Protein 3EXV (pdb70)

Organism: Human adenovirus B serotype 11 (strain Slobiski) (NCBI:txid343462)

Solvent-accessible surface area: 9648 Å² total; per-residue (Å²): 151,77,107,53,16,0,24,4,4,63,88,31,124,131,14,4,0,45,9,38,148,86,17,178,63,44,0,0,26,0,6,0,20,0,50,36,71,62,75,69,0,28,0,74,0,41,0,36,6,72,29,103,100,0,13,40,15,1,44,85,142,88,13,109,8,39,0,53,0,2,1,37,64,61,1,52,18,25,31,222,65,3,14,0,78,46,80,4,22,20,72,56,48,116,96,71,28,135,50,100,29,71,35,0,56,0,0,0,0,7,52,109,20,22,14,54,108,44,116,109,77,62,174,87,0,78,35,146,25,63,2,94,6,91,7,68,97,199,75,67,25,67,0,78,2,31,0,25,0,0,36,122,40,82,64,154,99,5,33,4,0,1,11,0,36,0,32,5,117,39,48,111,30,25,9,94,148,135,35,16,101,51,0,57,1,38,70,18,53,5,119,3,85,54,27,108,117

CATH classification: 2.60.90.10

Foldseek 3Di:
DQLQKWWAFPDDPDQQFQFDPPDPDRFWHWTWIWGDDPQKIKIKIKIKGDHPVVLCCLQDQKDKTKFKWFAFQQQWTPLVPTRGNDTIATDDPRHHDDDDHRLNLQRAFDCVQAPEQDPVCQVSQKDWDWWFWQFLVRDTHIKIKMWGWHHYDPDNRGPIIIMIMTIHRHPGRSDHPVRTDIGIIGMDIDMHRGGGD

Sequence (197 aa):
DNINTLWTGVNPTEANCQIMNSSSESNDCKLILTLVKKTTGALVTAFVYVIGVSNNFNMLTTHRNINNFTAELFFDSTGNLLTRLSSLKTPLNHKSGQNMATGAITNAKGFMPSTTAYPFNNDNSREKENYIYGTCYYTASDRTAFPIDIISSVMLNRRAINDETSYCIRITWSWNTGDAPEVQTSATTLVTSPFTFYYIREDD

Radius of gyration: 16.66 Å; Cα contacts (8 Å, |Δi|>4): 513; chains: 1; bounding box: 47×37×36 Å

Nearest PDB structures (foldseek):
  3f0y-assembly1_C  TM=9.986E-01  e=3.437E-38  Human adenovirus 14
  8qjx-assembly1_C  TM=9.949E-01  e=4.283E-38  Human adenovirus 11
  7agf-assembly1_A  TM=9.938E-01  e=2.014E-36  Human adenovirus 7
  3l88-assembly1_C  TM=9.496E-01  e=3.103E-23  Human adenovirus 21
  3bq4-assembly1_A  TM=9.330E-01  e=8.755E-24  Human adenovirus 35

B-factor: mean 13.59, std 5.82, range [7.04, 60.64]

Structure (mmCIF, N/CA/C/O backbone):
data_3EXV
#
_entry.id   3EXV
#
_cell.length_a   100.597
_cell.length_b   100.597
_cell.length_c   100.597
_cell.angle_alpha   90.00
_cell.angle_beta   90.00
_cell.angle_gamma   90.00
#
_symmetry.space_group_name_H-M   'I 2 3'
#
loop_
_entity.id
_entity.type
_entity.pdbx_description
1 polymer 'Fiber protein'
2 water water
#
loop_
_atom_site.group_PDB
_atom_site.id
_atom_site.type_symbol
_atom_site.label_atom_id
_atom_site.label_alt_id
_atom_site.label_comp_id
_atom_site.label_asym_id
_atom_site.label_entity_id
_atom_site.label_seq_id
_atom_site.pdbx_PDB_ins_code
_atom_site.Cartn_x
_atom_site.Cartn_y
_atom_site.Cartn_z
_atom_site.occupancy
_atom_site.B_iso_or_equiv
_atom_site.auth_seq_id
_atom_site.auth_comp_id
_atom_site.auth_asym_id
_atom_site.auth_atom_id
_atom_site.pdbx_PDB_model_num
ATOM 1 N N . ASP A 1 17 ? -37.843 -46.884 37.191 1.00 16.36 129 ASP A N 1
ATOM 2 C CA . ASP A 1 17 ? -37.250 -45.718 36.478 1.00 16.02 129 ASP A CA 1
ATOM 3 C C . ASP A 1 17 ? -36.724 -46.108 35.094 1.00 15.84 129 ASP A C 1
ATOM 4 O O . ASP A 1 17 ? -36.586 -45.257 34.217 1.00 15.85 129 ASP A O 1
ATOM 9 N N . ASN A 1 18 ? -36.435 -47.394 34.904 1.00 15.41 130 ASN A N 1
ATOM 10 C CA . ASN A 1 18 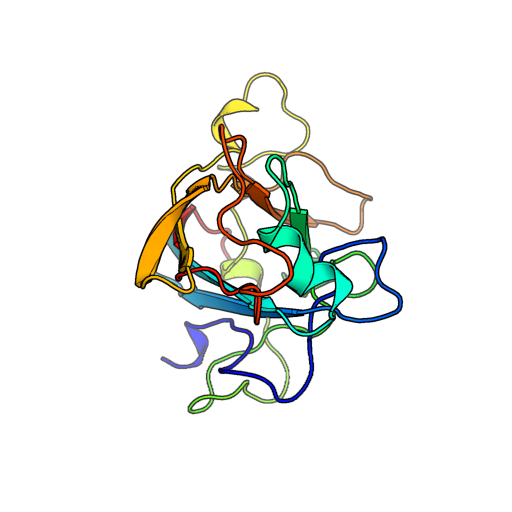? -35.921 -47.893 33.623 1.00 15.08 130 ASN A CA 1
ATOM 11 C C . ASN A 1 18 ? -36.831 -47.574 32.436 1.00 14.63 130 ASN A C 1
ATOM 12 O O . ASN A 1 18 ? -36.353 -47.405 31.313 1.00 14.33 130 ASN A O 1
ATOM 17 N N . ILE A 1 19 ? -38.137 -47.495 32.689 1.00 14.15 131 ILE A N 1
ATOM 18 C CA . ILE A 1 19 ? -39.111 -47.216 31.628 1.00 13.82 131 ILE A CA 1
ATOM 19 C C . ILE A 1 19 ? -39.145 -45.738 31.225 1.00 13.17 131 ILE A C 1
ATOM 20 O O . ILE A 1 19 ? -39.772 -45.383 30.229 1.00 12.99 131 ILE A O 1
ATOM 25 N N . ASN A 1 20 ? -38.476 -44.883 32.000 1.00 12.42 132 ASN A N 1
ATOM 26 C CA . ASN A 1 20 ? -38.384 -43.454 31.675 1.00 12.13 132 ASN A CA 1
ATOM 27 C C . ASN A 1 20 ? -37.290 -43.145 30.657 1.00 11.40 132 ASN A C 1
ATOM 28 O O . ASN A 1 20 ? -37.123 -41.992 30.255 1.00 11.07 132 ASN A O 1
ATOM 33 N N . THR A 1 21 ? -36.539 -44.171 30.257 1.00 10.63 133 THR A N 1
ATOM 34 C CA . THR A 1 21 ? -35.512 -44.031 29.237 1.00 10.31 133 THR A CA 1
ATOM 35 C C . THR A 1 21 ? -35.876 -44.846 28.004 1.00 9.98 133 THR A C 1
ATOM 36 O O . THR A 1 21 ? -36.356 -45.969 28.113 1.00 9.55 133 THR A O 1
ATOM 40 N N . LEU A 1 22 ? -35.669 -44.251 26.835 1.00 9.55 134 LEU A N 1
ATOM 41 C CA . LEU A 1 22 ? -35.745 -44.959 25.565 1.00 9.52 134 LEU A CA 1
ATOM 42 C C . LEU A 1 22 ? -34.422 -44.699 24.865 1.00 9.23 134 LEU A C 1
ATOM 43 O O . LEU A 1 22 ? -34.093 -43.549 24.575 1.00 9.04 134 LEU A O 1
ATOM 48 N N . TRP A 1 23 ? -33.641 -45.754 24.628 1.00 8.87 135 TRP A N 1
ATOM 49 C CA . TRP A 1 23 ? -32.274 -45.570 24.139 1.00 8.91 135 TRP A CA 1
ATOM 50 C C . TRP A 1 23 ? -31.720 -46.724 23.303 1.00 8.78 135 TRP A C 1
ATOM 51 O O . TRP A 1 23 ? -32.370 -47.757 23.123 1.00 8.70 135 TRP A O 1
ATOM 62 N N . THR A 1 24 ? -30.506 -46.511 22.798 1.00 8.75 136 THR A N 1
ATOM 63 C CA . THR A 1 24 ? -29.803 -47.459 21.942 1.00 8.73 136 THR A CA 1
ATOM 64 C C . THR A 1 24 ? -28.941 -48.445 22.724 1.00 8.88 136 THR A C 1
ATOM 65 O O . THR A 1 24 ? -28.382 -49.382 22.148 1.00 8.89 136 THR A O 1
ATOM 69 N N . GLY A 1 25 ? -28.810 -48.218 24.026 1.00 8.94 137 GLY A N 1
ATOM 70 C CA . GLY A 1 25 ? -27.815 -48.912 24.823 1.00 9.16 137 GLY A CA 1
ATOM 71 C C . GLY A 1 25 ? -26.462 -48.249 24.631 1.00 9.27 137 GLY A C 1
ATOM 72 O O . GLY A 1 25 ? -26.309 -47.362 23.783 1.00 9.12 137 GLY A O 1
ATOM 73 N N . VAL A 1 26 ? -25.480 -48.679 25.418 1.00 9.55 138 VAL A N 1
ATOM 74 C CA . VAL A 1 26 ? -24.138 -48.103 25.370 1.00 9.96 138 VAL A CA 1
ATOM 75 C C . VAL A 1 26 ? -23.228 -48.887 24.432 1.00 10.17 138 VAL A C 1
ATOM 76 O O . VAL A 1 26 ? -23.185 -50.114 24.485 1.00 10.56 138 VAL A O 1
ATOM 80 N N . ASN A 1 27 ? -22.513 -48.160 23.573 1.00 10.56 139 ASN A N 1
ATOM 81 C CA . ASN A 1 27 ? -21.479 -48.727 22.702 1.00 10.82 139 ASN A CA 1
ATOM 82 C C . ASN A 1 27 ? -21.799 -50.126 22.155 1.00 11.14 139 ASN A C 1
ATOM 83 O O . ASN A 1 27 ? -21.150 -51.106 22.530 1.00 11.25 139 ASN A O 1
ATOM 88 N N . PRO A 1 28 ? -22.794 -50.221 21.255 1.00 11.44 140 PRO A N 1
ATOM 89 C CA . PRO A 1 28 ? -23.084 -51.518 20.647 1.00 11.67 140 PRO A CA 1
ATOM 90 C C . PRO A 1 28 ? -21.880 -52.054 19.874 1.00 11.87 140 PRO A C 1
ATOM 91 O O . PRO A 1 28 ? -21.073 -51.273 19.370 1.00 11.97 140 PRO A O 1
ATOM 95 N N . THR A 1 29 ? -21.759 -53.375 19.796 1.00 12.27 141 THR A N 1
ATOM 96 C CA . THR A 1 29 ? -20.617 -54.006 19.141 1.00 12.24 141 THR A CA 1
ATOM 97 C C . THR A 1 29 ? -20.517 -53.593 17.675 1.00 12.11 141 THR A C 1
ATOM 98 O O . THR A 1 29 ? -19.437 -53.252 17.189 1.00 12.40 141 THR A O 1
ATOM 102 N N . GLU A 1 30 ? -21.652 -53.615 16.981 1.00 11.86 142 GLU A N 1
ATOM 103 C CA . GLU A 1 30 ? -21.696 -53.291 15.560 1.00 11.66 142 GLU A CA 1
ATOM 104 C C . GLU A 1 30 ? -22.390 -51.964 15.314 1.00 11.41 142 GLU A C 1
ATOM 105 O O . GLU A 1 30 ? -23.244 -51.542 16.097 1.00 11.34 142 GLU A O 1
ATOM 111 N N . ALA A 1 31 ? -22.014 -51.306 14.220 1.00 10.95 143 ALA A N 1
ATOM 112 C CA . ALA A 1 31 ? -22.685 -50.087 13.788 1.00 10.87 143 ALA A CA 1
ATOM 113 C C . ALA A 1 31 ? -24.182 -50.352 13.671 1.00 10.61 143 ALA A C 1
ATOM 114 O O . ALA A 1 31 ? -24.593 -51.377 13.129 1.00 10.63 143 ALA A O 1
ATOM 116 N N . ASN A 1 32 ? -24.988 -49.430 14.191 1.00 10.35 144 ASN A N 1
ATOM 117 C CA . ASN A 1 32 ? -26.444 -49.589 14.213 1.00 10.44 144 ASN A CA 1
ATOM 118 C C . ASN A 1 32 ? -27.161 -48.587 13.308 1.00 10.39 144 ASN A C 1
ATOM 119 O O . ASN A 1 32 ? -28.392 -48.569 13.242 1.00 10.03 144 ASN A O 1
ATOM 124 N N . CYS A 1 33 ? -26.385 -47.769 12.601 1.00 10.63 145 CYS A N 1
ATOM 125 C CA . CYS A 1 33 ? -26.924 -46.636 11.870 1.00 11.34 145 CYS A CA 1
ATOM 126 C C . CYS A 1 33 ? -26.215 -46.466 10.533 1.00 11.92 145 CYS A C 1
ATOM 127 O O . CYS A 1 33 ? -24.991 -46.570 10.458 1.00 11.80 145 CYS A O 1
ATOM 130 N N . GLN A 1 34 ? -26.992 -46.244 9.476 1.00 12.98 146 GLN A N 1
ATOM 131 C CA . GLN A 1 34 ? -26.436 -45.863 8.185 1.00 13.66 146 GLN A CA 1
ATOM 132 C C . GLN A 1 34 ? -26.708 -44.380 7.984 1.00 13.98 146 GLN A C 1
ATOM 133 O O . GLN A 1 34 ? -27.771 -43.993 7.498 1.00 13.70 146 GLN A O 1
ATOM 139 N N . ILE A 1 35 ? -25.747 -43.555 8.388 1.00 14.80 147 ILE A N 1
ATOM 140 C CA . ILE A 1 35 ? -25.933 -42.108 8.415 1.00 15.55 147 ILE A CA 1
ATOM 141 C C . ILE A 1 35 ? -25.576 -41.470 7.069 1.00 16.37 147 ILE A C 1
ATOM 142 O O . ILE A 1 35 ? -26.058 -40.385 6.745 1.00 16.25 147 ILE A O 1
ATOM 147 N N . MET A 1 36 ? -24.726 -42.148 6.298 1.00 17.45 148 MET A N 1
ATOM 148 C CA . MET A 1 36 ? -24.457 -41.763 4.918 1.00 18.40 148 MET A CA 1
ATOM 149 C C . MET A 1 36 ? -25.169 -42.739 3.990 1.00 18.94 148 MET A C 1
ATOM 150 O O . MET A 1 36 ? -25.036 -43.954 4.138 1.00 19.22 148 MET A O 1
ATOM 155 N N . ASN A 1 37 ? -25.916 -42.206 3.029 1.00 19.57 149 ASN A N 1
ATOM 156 C CA . ASN A 1 37 ? -26.546 -43.037 2.006 1.00 19.98 149 ASN A CA 1
ATOM 157 C C . ASN A 1 37 ? -25.509 -43.601 1.034 1.00 20.36 149 ASN A C 1
ATOM 158 O O . ASN A 1 37 ? -25.800 -44.521 0.270 1.00 20.74 149 ASN A O 1
ATOM 163 N N . SER A 1 38 ? -24.297 -43.047 1.076 1.00 20.72 150 SER A N 1
ATOM 164 C CA . SER A 1 38 ? -23.197 -43.513 0.236 1.00 20.83 150 SER A CA 1
ATOM 165 C C . SER A 1 38 ? -22.514 -44.776 0.778 1.00 20.94 150 SER A C 1
ATOM 166 O O . SER A 1 38 ? -21.684 -45.375 0.091 1.00 21.25 150 SER A O 1
ATOM 169 N N . SER A 1 39 ? -22.852 -45.168 2.006 1.00 20.96 151 SER A N 1
ATOM 170 C CA A SER A 1 39 ? -22.261 -46.352 2.630 0.50 20.88 151 SER A CA 1
ATOM 171 C CA B SER A 1 39 ? -22.257 -46.352 2.625 0.50 20.83 151 SER A CA 1
ATOM 172 C C . SER A 1 39 ? -22.894 -47.632 2.093 1.00 20.85 151 SER A C 1
ATOM 173 O O . SER A 1 39 ? -24.020 -47.616 1.588 1.00 21.00 151 SER A O 1
ATOM 178 N N . GLU A 1 40 ? -22.163 -48.740 2.213 1.00 20.73 152 GLU A N 1
ATOM 179 C CA . GLU A 1 40 ? -22.644 -50.051 1.757 1.00 20.44 152 GLU A CA 1
ATOM 180 C C . GLU A 1 40 ? -23.289 -50.845 2.900 1.00 19.94 152 GLU A C 1
ATOM 181 O O . GLU A 1 40 ? -23.808 -51.942 2.689 1.00 20.15 152 GLU A O 1
ATOM 187 N N . SER A 1 41 ? -23.247 -50.282 4.105 1.00 19.20 153 SER A N 1
ATOM 188 C CA . SER A 1 41 ? -23.855 -50.894 5.282 1.00 18.38 153 SER A CA 1
ATOM 189 C C . SER A 1 41 ? -24.003 -49.822 6.365 1.00 17.54 153 SER A C 1
ATOM 190 O O . SER A 1 41 ? -23.821 -48.634 6.091 1.00 17.70 153 SER A O 1
ATOM 193 N N . ASN A 1 42 ? -24.347 -50.237 7.583 1.00 16.34 154 ASN A N 1
ATOM 194 C CA . ASN A 1 42 ? -24.306 -49.327 8.725 1.00 15.41 154 ASN A CA 1
ATOM 195 C C . ASN A 1 42 ? -22.881 -48.814 8.895 1.00 14.53 154 ASN A C 1
ATOM 196 O O . ASN A 1 42 ? -21.931 -49.600 8.903 1.00 14.56 154 ASN A O 1
ATOM 201 N N . ASP A 1 43 ? -22.735 -47.495 9.013 1.00 13.36 155 ASP A N 1
ATOM 202 C CA . ASP A 1 43 ? -21.412 -46.857 8.986 1.00 12.64 155 ASP A CA 1
ATOM 203 C C . ASP A 1 43 ? -20.992 -46.215 10.309 1.00 11.79 155 ASP A C 1
ATOM 204 O O . ASP A 1 43 ? -19.861 -45.746 10.438 1.00 11.55 155 ASP A O 1
ATOM 209 N N . CYS A 1 44 ? -21.890 -46.194 11.289 1.00 11.05 156 CYS A N 1
ATOM 210 C CA . CYS A 1 44 ? -21.560 -45.632 12.594 1.00 10.53 156 CYS A CA 1
ATOM 211 C C . CYS A 1 44 ? -22.460 -46.179 13.684 1.00 10.11 156 CYS A C 1
ATOM 212 O O . CYS A 1 44 ? -23.488 -46.801 13.408 1.00 9.73 156 CYS A O 1
ATOM 215 N N . LYS A 1 45 ? -22.045 -45.965 14.927 1.00 9.66 157 LYS A N 1
ATOM 216 C CA . LYS A 1 45 ? -22.883 -46.239 16.076 1.00 9.52 157 LYS A CA 1
ATOM 217 C C . LYS A 1 45 ? -23.549 -44.940 16.488 1.00 9.22 157 LYS A C 1
ATOM 218 O O . LYS A 1 45 ? -22.876 -44.003 16.923 1.00 9.42 157 LYS A O 1
ATOM 224 N N . LEU A 1 46 ? -24.862 -44.868 16.305 1.00 8.71 158 LEU A N 1
ATOM 225 C CA . LEU A 1 46 ? -25.638 -43.750 16.808 1.00 8.56 158 LEU A CA 1
ATOM 226 C C . LEU A 1 46 ? -26.026 -44.066 18.238 1.00 8.36 158 LEU A C 1
ATOM 227 O O . LEU A 1 46 ? -26.747 -45.027 18.493 1.00 8.42 158 LEU A O 1
ATOM 232 N N . ILE A 1 47 ? -25.507 -43.280 19.173 1.00 8.11 159 ILE A N 1
ATOM 233 C CA . ILE A 1 47 ? -25.873 -43.406 20.569 1.00 8.13 159 ILE A CA 1
ATOM 234 C C . ILE A 1 47 ? -26.928 -42.349 20.855 1.00 8.06 159 ILE A C 1
ATOM 235 O O . ILE A 1 47 ? -26.663 -41.153 20.743 1.00 8.11 159 ILE A O 1
ATOM 240 N N . LEU A 1 48 ? -28.135 -42.799 21.181 1.00 7.88 160 LEU A N 1
ATOM 241 C CA . LEU A 1 48 ? -29.261 -41.905 21.411 1.00 8.01 160 LEU A CA 1
ATOM 242 C C . LEU A 1 48 ? -29.974 -42.305 22.685 1.00 7.90 160 LEU A C 1
ATOM 243 O O . LEU A 1 48 ? -30.374 -43.459 22.837 1.00 8.06 160 LEU A O 1
ATOM 248 N N . THR A 1 49 ? -30.123 -41.350 23.599 1.00 7.81 161 THR A N 1
ATOM 249 C CA . THR A 1 49 ? -30.820 -41.577 24.856 1.00 7.84 161 THR A CA 1
ATOM 250 C C . THR A 1 49 ? -31.909 -40.526 25.028 1.00 7.85 161 THR A C 1
ATOM 251 O O . THR A 1 49 ? -31.625 -39.329 25.047 1.00 8.08 161 THR A O 1
ATOM 255 N N . LEU A 1 50 ? -33.155 -40.985 25.119 1.00 7.85 162 LEU A N 1
ATOM 256 C CA . LEU A 1 50 ? -34.292 -40.109 25.366 1.00 8.13 162 LEU A CA 1
ATOM 257 C C . LEU A 1 50 ? -34.809 -40.367 26.773 1.00 8.37 162 LEU A C 1
ATOM 258 O O . LEU A 1 50 ? -35.100 -41.504 27.127 1.00 8.37 162 LEU A O 1
ATOM 263 N N . VAL A 1 51 ? -34.908 -39.312 27.577 1.00 8.59 163 VAL A N 1
ATOM 264 C CA . VAL A 1 51 ? -35.393 -39.437 28.948 1.00 9.08 163 VAL A CA 1
ATOM 265 C C . VAL A 1 51 ? -36.588 -38.526 29.180 1.00 9.33 163 VAL A C 1
ATOM 266 O O . VAL A 1 51 ? -36.538 -37.334 28.873 1.00 8.87 163 VAL A O 1
ATOM 270 N N . LYS A 1 52 ? -37.667 -39.098 29.708 1.00 9.64 164 LYS A N 1
ATOM 271 C CA A LYS A 1 52 ? -38.855 -38.323 30.054 0.50 9.88 164 LYS A CA 1
ATOM 272 C CA B LYS A 1 52 ? -38.854 -38.327 30.055 0.50 9.91 164 LYS A CA 1
ATOM 273 C C . LYS A 1 52 ? -38.558 -37.443 31.261 1.00 9.95 164 LYS A C 1
ATOM 274 O O . LYS A 1 52 ? -38.201 -37.943 32.330 1.00 10.51 164 LYS A O 1
ATOM 285 N N . THR A 1 53 ? -38.691 -36.129 31.074 1.00 9.86 165 THR A N 1
ATOM 286 C CA A THR A 1 53 ? -38.414 -35.153 32.120 0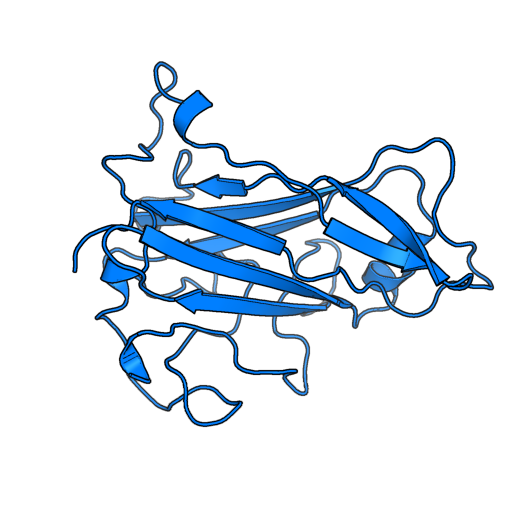.50 9.76 165 THR A CA 1
ATOM 287 C CA B THR A 1 53 ? -38.430 -35.162 32.136 0.50 9.71 165 THR A CA 1
ATOM 288 C C . THR A 1 53 ? -39.561 -34.143 32.195 1.00 9.63 165 THR A C 1
ATOM 289 O O . THR A 1 53 ? -39.523 -33.100 31.536 1.00 9.61 165 THR A O 1
ATOM 296 N N . GLY A 1 54 ? -40.581 -34.462 32.988 1.00 9.46 166 GLY A N 1
ATOM 297 C CA . GLY A 1 54 ? -41.767 -33.626 33.072 1.00 9.10 166 GLY A CA 1
ATOM 298 C C . GLY A 1 54 ? -42.435 -33.572 31.712 1.00 8.69 166 GLY A C 1
ATOM 299 O O . GLY A 1 54 ? -42.580 -34.593 31.051 1.00 8.47 166 GLY A O 1
ATOM 300 N N . ALA A 1 55 ? -42.794 -32.371 31.273 1.00 8.38 167 ALA A N 1
ATOM 301 C CA . ALA A 1 55 ? -43.427 -32.177 29.969 1.00 8.37 167 ALA A CA 1
ATOM 302 C C . ALA A 1 55 ? -42.436 -32.293 28.804 1.00 8.16 167 ALA A C 1
ATOM 303 O O . ALA A 1 55 ? -42.837 -32.237 27.640 1.00 7.98 167 ALA A O 1
ATOM 305 N N . LEU A 1 56 ? -41.149 -32.442 29.119 1.00 8.11 168 LEU A N 1
ATOM 306 C CA . LEU A 1 56 ? -40.108 -32.477 28.102 1.00 8.03 168 LEU A CA 1
ATOM 307 C C . LEU A 1 56 ? -39.477 -33.853 27.970 1.00 7.99 168 LEU A C 1
ATOM 308 O O . LEU A 1 56 ? -39.587 -34.695 28.865 1.00 7.64 168 LEU A O 1
ATOM 313 N N . VAL A 1 57 ? -38.833 -34.073 26.827 1.00 8.03 169 VAL A N 1
ATOM 314 C CA . VAL A 1 57 ? -37.864 -35.146 26.680 1.00 8.17 169 VAL A CA 1
ATOM 315 C C . VAL A 1 57 ? -36.476 -34.526 26.671 1.00 8.21 169 VAL A C 1
ATOM 316 O O . VAL A 1 57 ? -36.250 -33.500 26.021 1.00 8.11 169 VAL A O 1
ATOM 320 N N . THR A 1 58 ? -35.567 -35.120 27.437 1.00 8.25 170 THR A N 1
ATOM 321 C CA . THR A 1 58 ? -34.157 -34.781 27.372 1.00 8.47 170 THR A CA 1
ATOM 322 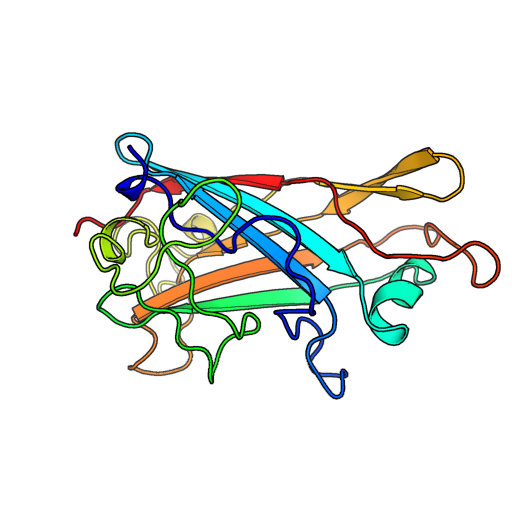C C . THR A 1 58 ? -33.516 -35.741 26.388 1.00 8.37 170 THR A C 1
ATOM 323 O O . THR A 1 58 ? -33.521 -36.950 26.611 1.00 8.45 170 THR A O 1
ATOM 327 N N . ALA A 1 59 ? -32.992 -35.203 25.286 1.00 8.25 171 ALA A N 1
ATOM 328 C CA . ALA A 1 59 ? -32.431 -36.019 24.209 1.00 8.29 171 ALA A CA 1
ATOM 329 C C . ALA A 1 59 ? -30.917 -35.862 24.162 1.00 8.27 171 ALA A C 1
ATOM 330 O O . ALA A 1 59 ? -30.408 -34.755 24.071 1.00 9.02 171 ALA A O 1
ATOM 332 N N . PHE A 1 60 ? -30.220 -36.993 24.180 1.00 8.06 172 PHE A N 1
ATOM 333 C CA . PHE A 1 60 ? -28.772 -37.050 24.351 1.00 7.95 172 PHE A CA 1
ATOM 334 C C . PHE A 1 60 ? -28.230 -37.903 23.209 1.00 7.79 172 PHE A C 1
ATOM 335 O O . PHE A 1 60 ? -28.565 -39.078 23.110 1.00 7.71 172 PHE A O 1
ATOM 343 N N . VAL A 1 61 ? -27.438 -37.304 22.316 1.00 7.59 173 VAL A N 1
ATOM 344 C CA . VAL A 1 61 ? -27.075 -37.975 21.064 1.00 7.78 173 VAL A CA 1
ATOM 345 C C . VAL A 1 61 ? -25.634 -37.724 20.603 1.00 7.74 173 VAL A C 1
ATOM 346 O O . VAL A 1 61 ? -25.113 -36.613 20.720 1.00 7.84 173 VAL A O 1
ATOM 350 N N . TYR A 1 62 ? -24.999 -38.774 20.084 1.00 7.90 174 TYR A N 1
ATOM 351 C CA . TYR A 1 62 ? -23.712 -38.643 19.397 1.00 8.08 174 TYR A CA 1
ATOM 352 C C . TYR A 1 62 ? -23.446 -39.841 18.500 1.00 8.24 174 TYR A C 1
ATOM 353 O O . TYR A 1 62 ? -24.193 -40.821 18.519 1.00 8.16 174 TYR A O 1
ATOM 362 N N . VAL A 1 63 ? -22.390 -39.743 17.697 1.00 8.23 175 VAL A N 1
ATOM 363 C CA . VAL A 1 63 ? -22.025 -40.811 16.781 1.00 8.60 175 VAL A CA 1
ATOM 364 C C . VAL A 1 63 ? -20.599 -41.278 17.024 1.00 8.55 175 VAL A C 1
ATOM 365 O O . VAL A 1 63 ? -19.717 -40.481 17.356 1.00 8.35 175 VAL A O 1
ATOM 369 N N . ILE A 1 64 ? -20.398 -42.583 16.881 1.00 8.50 176 ILE A N 1
ATOM 370 C CA . ILE A 1 64 ? -19.076 -43.187 16.896 1.00 8.85 176 ILE A CA 1
ATOM 371 C C . ILE A 1 64 ? -18.863 -43.823 15.529 1.00 8.88 176 ILE A C 1
ATOM 372 O O . ILE A 1 64 ? -19.532 -44.793 15.182 1.00 8.72 176 ILE A O 1
ATOM 377 N N . GLY A 1 65 ? -17.952 -43.258 14.745 1.00 9.20 177 GLY A N 1
ATOM 378 C CA . GLY A 1 65 ? -17.731 -43.718 13.376 1.00 9.63 177 GLY A CA 1
ATOM 379 C C . GLY A 1 65 ? -17.152 -45.120 13.308 1.00 9.95 177 GLY A C 1
ATOM 380 O O . GLY A 1 65 ? -16.382 -45.524 14.182 1.00 10.11 177 GLY A O 1
ATOM 381 N N . VAL A 1 66 ? -17.535 -45.862 12.269 1.00 10.42 178 VAL A N 1
ATOM 382 C CA . VAL A 1 66 ? -17.063 -47.234 12.075 1.00 10.88 178 VAL A CA 1
ATOM 383 C C . VAL A 1 66 ? -16.452 -47.431 10.685 1.00 11.35 178 VAL A C 1
ATOM 384 O O . VAL A 1 66 ? -15.310 -47.874 10.565 1.00 11.46 178 VAL A O 1
ATOM 388 N N . SER A 1 67 ? -17.213 -47.103 9.642 1.00 11.67 179 SER A N 1
ATOM 389 C CA . SER A 1 67 ? -16.737 -47.273 8.264 1.00 12.14 179 SER A CA 1
ATOM 390 C C . SER A 1 67 ? -15.663 -46.242 7.935 1.00 12.43 179 SER A C 1
ATOM 391 O O . SER A 1 67 ? -15.708 -45.109 8.418 1.00 12.23 179 SER A O 1
ATOM 394 N N . ASN A 1 68 ? -14.705 -46.636 7.101 1.00 13.02 180 ASN A N 1
ATOM 395 C CA . ASN A 1 68 ? -13.605 -45.752 6.728 1.00 13.18 180 ASN A CA 1
ATOM 396 C C . ASN A 1 68 ? -14.094 -44.488 6.030 1.00 13.36 180 ASN A C 1
ATOM 397 O O . ASN A 1 68 ? -13.612 -43.393 6.313 1.00 13.40 180 ASN A O 1
ATOM 402 N N . ASN A 1 69 ? -15.055 -44.646 5.121 1.00 13.49 181 ASN A N 1
ATOM 403 C CA . ASN A 1 69 ? -15.600 -43.512 4.371 1.00 13.53 181 ASN A CA 1
ATOM 404 C C . ASN A 1 69 ? -16.229 -42.453 5.277 1.00 13.25 181 ASN A C 1
ATOM 405 O O . ASN A 1 69 ? -16.133 -41.259 5.000 1.00 13.36 181 ASN A O 1
ATOM 410 N N . PHE A 1 70 ? -16.873 -42.894 6.355 1.00 12.81 182 PHE A N 1
ATOM 411 C CA . PHE A 1 70 ? -17.439 -41.971 7.335 1.00 12.65 182 PHE A CA 1
ATOM 412 C C . PHE A 1 70 ? -16.332 -41.353 8.189 1.00 12.45 182 PHE A C 1
ATOM 413 O O . PHE A 1 70 ? -16.325 -40.149 8.429 1.00 12.12 182 PHE A O 1
ATOM 421 N N . ASN A 1 71 ? -15.398 -42.183 8.644 1.00 12.34 183 ASN A N 1
ATOM 422 C CA . ASN A 1 71 ? -14.282 -41.706 9.464 1.00 12.41 183 ASN A CA 1
ATOM 423 C C . ASN A 1 71 ? -13.401 -40.687 8.739 1.00 12.59 183 ASN A C 1
ATOM 424 O O . ASN A 1 71 ? -12.874 -39.765 9.362 1.00 12.72 183 ASN A O 1
ATOM 429 N N . MET A 1 72 ? -13.260 -40.844 7.424 1.00 12.67 184 MET A N 1
ATOM 430 C CA . MET A 1 72 ? -12.416 -39.948 6.628 1.00 12.86 184 MET A CA 1
ATOM 431 C C . MET A 1 72 ? -13.082 -38.600 6.314 1.00 12.67 184 MET A C 1
ATOM 432 O O . MET A 1 72 ? -12.459 -37.734 5.699 1.00 12.66 184 MET A O 1
ATOM 437 N N . LEU A 1 73 ? -14.331 -38.413 6.742 1.00 12.57 185 LEU A N 1
ATOM 438 C CA . LEU A 1 73 ? -14.997 -37.114 6.591 1.00 12.51 185 LEU A CA 1
ATOM 439 C C . LEU A 1 73 ? -14.265 -36.020 7.377 1.00 12.24 185 LEU A C 1
ATOM 440 O O . LEU A 1 73 ? -14.388 -34.839 7.064 1.00 11.70 185 LEU A O 1
ATOM 445 N N . THR A 1 74 ? -13.495 -36.424 8.386 1.00 12.16 186 THR A N 1
ATOM 446 C CA . THR A 1 74 ? -12.694 -35.486 9.174 1.00 12.29 186 THR A CA 1
ATOM 447 C C . THR A 1 74 ? -11.587 -34.802 8.357 1.00 12.32 186 THR A C 1
ATOM 448 O O . THR A 1 74 ? -10.982 -33.849 8.826 1.00 12.24 186 THR A O 1
ATOM 452 N N . THR A 1 75 ? -11.329 -35.289 7.142 1.00 12.37 187 THR A N 1
ATOM 453 C CA . THR A 1 75 ? -10.339 -34.662 6.256 1.00 12.50 187 THR A CA 1
ATOM 454 C C . THR A 1 75 ? -10.965 -33.647 5.286 1.00 12.68 187 THR A C 1
ATOM 455 O O . THR A 1 75 ? -10.276 -33.113 4.415 1.00 12.74 187 THR A O 1
ATOM 459 N N . HIS A 1 76 ? -12.261 -33.374 5.454 1.00 12.80 188 HIS A N 1
ATOM 460 C CA . HIS A 1 76 ? -12.991 -32.453 4.579 1.00 12.95 188 HIS A CA 1
ATOM 461 C C . HIS A 1 76 ? -13.254 -31.119 5.272 1.00 13.00 188 HIS A C 1
ATOM 462 O O . HIS A 1 76 ? -13.470 -31.075 6.481 1.00 13.04 188 HIS A O 1
ATOM 469 N N . ARG A 1 77 ? -13.252 -30.041 4.488 1.00 13.04 189 ARG A N 1
ATOM 470 C CA . ARG A 1 77 ? -13.558 -28.695 4.989 1.00 13.12 189 ARG A CA 1
ATOM 471 C C . ARG A 1 77 ? -15.058 -28.468 5.171 1.00 12.69 189 ARG A C 1
ATOM 472 O O . ARG A 1 77 ? -15.474 -27.676 6.019 1.00 12.34 189 ARG A O 1
ATOM 480 N N . ASN A 1 78 ? -15.860 -29.124 4.335 1.00 12.50 190 ASN A N 1
ATOM 481 C CA . ASN A 1 78 ? -17.307 -28.957 4.360 1.00 12.44 190 ASN A CA 1
ATOM 482 C C . ASN A 1 78 ? -18.001 -30.309 4.402 1.00 12.28 190 ASN A C 1
ATOM 483 O O . ASN A 1 78 ? -17.848 -31.122 3.488 1.00 12.19 190 ASN A O 1
ATOM 488 N N . ILE A 1 79 ? -18.759 -30.544 5.470 1.00 12.08 191 ILE A N 1
ATOM 489 C CA . ILE A 1 79 ? -19.424 -31.825 5.675 1.00 12.05 191 ILE A CA 1
ATOM 490 C C . ILE A 1 79 ? -20.831 -31.634 6.217 1.00 11.93 191 ILE A C 1
ATOM 491 O O . ILE A 1 79 ? -21.088 -30.711 6.991 1.00 11.68 191 ILE A O 1
ATOM 496 N N . ASN A 1 80 ? -21.739 -32.499 5.768 1.00 12.05 192 ASN A N 1
ATOM 497 C CA A ASN A 1 80 ? -23.085 -32.545 6.308 0.50 12.10 192 ASN A CA 1
ATOM 498 C CA B ASN A 1 80 ? -23.120 -32.530 6.253 0.50 12.10 192 ASN A CA 1
ATOM 499 C C . ASN A 1 80 ? -23.629 -33.970 6.272 1.00 12.05 192 ASN A C 1
ATOM 500 O O . ASN A 1 80 ? -23.592 -34.646 5.244 1.00 12.48 192 ASN A O 1
ATOM 509 N N . PHE A 1 81 ? -24.090 -34.445 7.426 1.00 11.66 193 PHE A N 1
ATOM 510 C CA . PHE A 1 81 ? -24.735 -35.755 7.497 1.00 11.47 193 PHE A CA 1
ATOM 511 C C . PHE A 1 81 ? -25.870 -35.728 8.508 1.00 11.13 193 PHE A C 1
ATOM 512 O O . PHE A 1 81 ? -25.794 -35.037 9.526 1.00 10.91 193 PHE A O 1
ATOM 520 N N . THR A 1 82 ? -26.932 -36.466 8.198 1.00 10.72 194 THR A N 1
ATOM 521 C CA . THR A 1 82 ? -28.167 -36.407 8.960 1.00 10.55 194 THR A CA 1
ATOM 522 C C . THR A 1 82 ? -28.637 -37.794 9.364 1.00 10.27 194 THR A C 1
ATOM 523 O O . THR A 1 82 ? -28.720 -38.696 8.530 1.00 10.03 194 THR A O 1
ATOM 527 N N . ALA A 1 83 ? -28.935 -37.960 10.649 1.00 10.03 195 ALA A N 1
ATOM 528 C CA . ALA A 1 83 ? -29.626 -39.148 11.127 1.00 10.01 195 ALA A CA 1
ATOM 529 C C . ALA A 1 83 ? -31.121 -38.874 11.064 1.00 9.86 195 ALA A C 1
ATOM 530 O O . ALA A 1 83 ? -31.637 -38.046 11.819 1.00 9.65 195 ALA A O 1
ATOM 532 N N . GLU A 1 84 ? -31.806 -39.540 10.138 1.00 9.93 196 GLU A N 1
ATOM 533 C CA . GLU A 1 84 ? -33.252 -39.392 9.986 1.00 10.24 196 GLU A CA 1
ATOM 534 C C . GLU A 1 84 ? -33.968 -40.486 10.756 1.00 10.06 196 GLU A C 1
ATOM 535 O O . GLU A 1 84 ? -33.827 -41.665 10.439 1.00 10.07 196 GLU A O 1
ATOM 541 N N . LEU A 1 85 ? -34.744 -40.089 11.763 1.00 9.88 197 LEU A N 1
ATOM 542 C CA . LEU A 1 85 ? -35.457 -41.035 12.611 1.00 9.93 197 LEU A CA 1
ATOM 543 C C . LEU A 1 85 ? -36.961 -40.873 12.420 1.00 9.80 197 LEU A C 1
ATOM 544 O O . LEU A 1 85 ? -37.521 -39.821 12.726 1.00 9.68 197 LEU A O 1
ATOM 549 N N . PHE A 1 86 ? -37.604 -41.919 11.902 1.00 9.98 198 PHE A N 1
ATOM 550 C CA . PHE A 1 86 ? -39.042 -41.905 11.647 1.00 10.13 198 PHE A CA 1
ATOM 551 C C . PHE A 1 86 ? 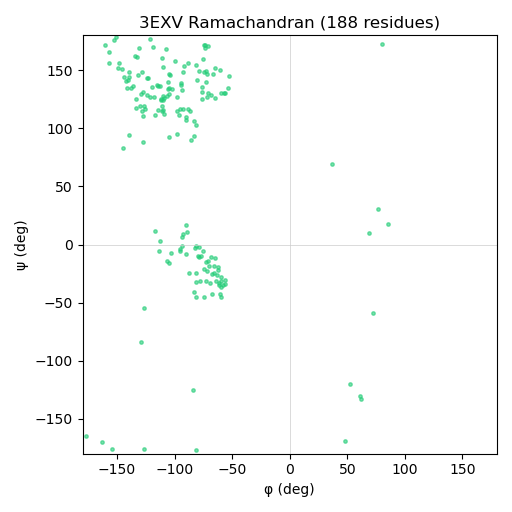-39.737 -42.914 12.541 1.00 10.10 198 PHE A C 1
ATOM 552 O O . PHE A 1 86 ? -39.258 -44.034 12.708 1.00 10.07 198 PHE A O 1
ATOM 560 N N . PHE A 1 87 ? -40.868 -42.511 13.117 1.00 10.23 199 PHE A N 1
ATOM 561 C CA . PHE A 1 87 ? -41.623 -43.369 14.024 1.00 10.53 199 PHE A CA 1
ATOM 562 C C . PHE A 1 87 ? -43.081 -43.445 13.594 1.00 10.81 199 PHE A C 1
ATOM 563 O O . PHE A 1 87 ? -43.624 -42.483 13.047 1.00 10.79 199 PHE A O 1
ATOM 571 N N . ASP A 1 88 ? -43.714 -44.587 13.853 1.00 11.33 200 ASP A N 1
ATOM 572 C CA . ASP A 1 88 ? -45.132 -44.761 13.535 1.00 11.85 200 ASP A CA 1
ATOM 573 C C . ASP A 1 88 ? -46.007 -44.147 14.634 1.00 12.18 200 ASP A C 1
ATOM 574 O O . ASP A 1 88 ? -45.492 -43.551 15.585 1.00 11.99 200 ASP A O 1
ATOM 579 N N . SER A 1 89 ? -47.324 -44.296 14.502 1.00 12.61 201 SER A N 1
ATOM 580 C CA . SER A 1 89 ? -48.275 -43.663 15.425 1.00 12.97 201 SER A CA 1
ATOM 581 C C . SER A 1 89 ? -48.140 -44.148 16.876 1.00 13.20 201 SER A C 1
ATOM 582 O O . SER A 1 89 ? -48.603 -43.477 17.800 1.00 13.56 201 SER A O 1
ATOM 585 N N . THR A 1 90 ? -47.516 -45.310 17.068 1.00 13.30 202 THR A N 1
ATOM 586 C CA . THR A 1 90 ? -47.291 -45.861 18.405 1.00 13.46 202 THR A CA 1
ATOM 587 C C . THR A 1 90 ? -45.914 -45.470 18.971 1.00 13.35 202 THR A C 1
ATOM 588 O O . THR A 1 90 ? -45.577 -45.828 20.100 1.00 13.53 202 THR A O 1
ATOM 592 N N . GLY A 1 91 ? -45.130 -44.731 18.188 1.00 13.12 203 GLY A N 1
ATOM 593 C CA . GLY A 1 91 ? -43.810 -44.271 18.624 1.00 13.09 203 GLY A CA 1
ATOM 594 C C . GLY A 1 91 ? -42.700 -45.285 18.400 1.00 12.95 203 GLY A C 1
ATOM 595 O O . GLY A 1 91 ? -41.626 -45.178 18.996 1.00 12.93 203 GLY A O 1
ATOM 596 N N . ASN A 1 92 ? -42.953 -46.266 17.535 1.00 12.76 204 ASN A N 1
ATOM 597 C CA . ASN A 1 92 ? -41.961 -47.295 17.221 1.00 12.83 204 ASN A CA 1
ATOM 598 C C . ASN A 1 92 ? -41.159 -46.925 15.979 1.00 12.67 204 ASN A C 1
ATOM 599 O O . ASN A 1 92 ? -41.712 -46.428 14.998 1.00 12.37 204 ASN A O 1
ATOM 604 N N . LEU A 1 93 ? -39.852 -47.175 16.032 1.00 12.55 205 LEU A N 1
ATOM 605 C CA . LEU A 1 93 ? -38.941 -46.785 14.960 1.00 12.72 205 LEU A CA 1
ATOM 606 C C . LEU A 1 93 ? -39.237 -47.536 13.666 1.00 12.76 205 LEU A C 1
ATOM 607 O O . LEU A 1 93 ? -39.292 -48.767 13.649 1.00 12.69 205 LEU A O 1
ATOM 612 N N . LEU A 1 94 ? -39.430 -46.782 12.586 1.00 12.91 206 LEU A N 1
ATOM 613 C CA . LEU A 1 94 ? -39.579 -47.355 11.256 1.00 13.22 206 LEU A CA 1
ATOM 614 C C . LEU A 1 94 ? -38.188 -47.558 10.667 1.00 13.44 206 LEU A C 1
ATOM 615 O O . LEU A 1 94 ? -37.641 -46.673 10.005 1.00 13.34 206 LEU A O 1
ATOM 620 N N . THR A 1 95 ? -37.620 -48.734 10.924 1.00 13.81 207 THR A N 1
ATOM 621 C CA . THR A 1 95 ? -36.230 -49.032 10.564 1.00 14.15 207 THR A CA 1
ATOM 622 C C . THR A 1 95 ? -35.974 -49.013 9.052 1.00 14.36 207 THR A C 1
ATOM 623 O O . THR A 1 95 ? -34.879 -48.664 8.608 1.00 14.54 207 THR A O 1
ATOM 627 N N . ARG A 1 96 ? -36.985 -49.384 8.271 1.00 14.45 208 ARG A N 1
ATOM 628 C CA . ARG A 1 96 ? -36.862 -49.429 6.809 1.00 14.67 208 ARG A CA 1
ATOM 629 C C . ARG A 1 96 ? -36.705 -48.044 6.173 1.00 14.41 208 ARG A C 1
ATOM 630 O O . ARG A 1 96 ? -36.163 -47.921 5.074 1.00 14.99 208 ARG A O 1
ATOM 638 N N . LEU A 1 97 ? -37.196 -47.014 6.858 1.00 13.89 209 LEU A N 1
ATOM 639 C CA . LEU A 1 97 ? -37.133 -45.643 6.351 1.00 13.40 209 LEU A CA 1
ATOM 640 C C . LEU A 1 97 ? -36.065 -44.806 7.055 1.00 12.92 209 LEU A C 1
ATOM 641 O O . LEU A 1 97 ? -35.687 -43.739 6.566 1.00 13.01 209 LEU A O 1
ATOM 646 N N . SER A 1 98 ? -35.583 -45.290 8.200 1.00 12.07 210 SER A N 1
ATOM 647 C CA . SER A 1 98 ? -34.727 -44.491 9.077 1.00 11.53 210 SER A CA 1
ATOM 648 C C . SER A 1 98 ? -33.245 -44.809 8.917 1.00 11.10 210 SER A C 1
ATOM 649 O O . SER A 1 98 ? -32.872 -45.889 8.451 1.00 10.86 210 SER A O 1
ATOM 652 N N . SER A 1 99 ? -32.407 -43.855 9.318 1.00 10.67 211 SER A N 1
ATOM 653 C CA . SER A 1 99 ? -30.960 -44.049 9.337 1.00 10.40 211 SER A CA 1
ATOM 654 C C . SER A 1 99 ? -30.589 -45.080 10.397 1.00 10.21 211 SER A C 1
ATOM 655 O O . SER A 1 99 ? -29.740 -45.945 10.170 1.00 10.19 211 SER A O 1
ATOM 658 N N . LEU A 1 100 ? -31.226 -44.969 11.562 1.00 9.97 212 LEU A N 1
ATOM 659 C CA . LEU A 1 100 ? -31.054 -45.931 12.646 1.00 9.91 212 LEU A CA 1
ATOM 660 C C . LEU A 1 100 ? -31.830 -47.207 12.324 1.00 9.94 212 LEU A C 1
ATOM 661 O O . LEU A 1 100 ? -33.033 -47.158 12.069 1.00 9.93 212 LEU A O 1
ATOM 666 N N . LYS A 1 101 ? -31.139 -48.345 12.343 1.00 9.90 213 LYS A N 1
ATOM 667 C CA . LYS A 1 101 ? -31.736 -49.623 11.941 1.00 9.94 213 LYS A CA 1
ATOM 668 C C . LYS A 1 101 ? -32.109 -50.510 13.131 1.00 9.85 213 LYS A C 1
ATOM 669 O O . LYS A 1 101 ? -32.757 -51.545 12.957 1.00 10.09 213 LYS A O 1
ATOM 675 N N . THR A 1 102 ? -31.711 -50.094 14.332 1.00 9.61 214 THR A N 1
ATOM 676 C CA . THR A 1 102 ? -31.955 -50.858 15.548 1.00 9.48 214 THR A CA 1
ATOM 677 C C . THR A 1 102 ? -32.999 -50.154 16.413 1.00 9.56 214 THR A C 1
ATOM 678 O O . THR A 1 102 ? -32.736 -49.073 16.941 1.00 9.58 214 THR A O 1
ATOM 682 N N . PRO A 1 103 ? -34.194 -50.759 16.560 1.00 9.27 215 PRO A N 1
ATOM 683 C CA . PRO A 1 103 ? -35.220 -50.152 17.408 1.00 9.32 215 PRO A CA 1
ATOM 684 C C . PRO A 1 103 ? -34.719 -49.814 18.813 1.00 9.34 215 PRO A C 1
ATOM 685 O O . PRO A 1 103 ? -33.894 -50.541 19.377 1.00 9.43 215 PRO A O 1
ATOM 689 N N . LEU A 1 104 ? -35.217 -48.710 19.361 1.00 9.28 216 LEU A N 1
ATOM 690 C CA . LEU A 1 104 ? -34.868 -48.290 20.709 1.00 9.38 216 LEU A CA 1
ATOM 691 C C . LEU A 1 104 ? -35.596 -49.158 21.723 1.00 9.46 216 LEU A C 1
ATOM 692 O O . LEU A 1 104 ? -36.606 -49.789 21.404 1.00 9.64 216 LEU A O 1
ATOM 697 N N . ASN A 1 105 ? -35.086 -49.183 22.947 1.00 9.55 217 ASN A N 1
ATOM 698 C CA . ASN A 1 105 ? -35.760 -49.875 24.033 1.00 9.61 217 ASN A CA 1
ATOM 699 C C . ASN A 1 105 ? -35.448 -49.213 25.362 1.00 9.61 217 ASN A C 1
ATOM 700 O O . ASN A 1 105 ? -34.694 -48.241 25.418 1.00 9.46 217 ASN A O 1
ATOM 705 N N . HIS A 1 106 ? -36.038 -49.733 26.430 1.00 9.72 218 HIS A N 1
ATOM 706 C CA . HIS A 1 106 ? -35.823 -49.181 27.755 1.00 9.85 218 HIS A CA 1
ATOM 707 C C . HIS A 1 106 ? -34.442 -49.536 28.293 1.00 9.91 218 HIS A C 1
ATOM 708 O O . HIS A 1 106 ? -33.701 -50.308 27.678 1.00 9.91 218 HIS A O 1
ATOM 715 N N . LYS A 1 107 ? -34.091 -48.932 29.423 1.00 9.96 219 LYS A N 1
ATOM 716 C CA . LYS A 1 107 ? -32.810 -49.176 30.069 1.00 10.09 219 LYS A CA 1
ATOM 717 C C . LYS A 1 107 ? -32.805 -50.522 30.784 1.00 10.28 219 LYS A C 1
ATOM 718 O O . LYS A 1 107 ? -33.735 -50.848 31.517 1.00 10.51 219 LYS A O 1
ATOM 724 N N . SER A 1 108 ? -31.761 -51.307 30.539 1.00 10.28 220 SER A N 1
ATOM 725 C CA . SER A 1 108 ? -31.490 -52.511 31.315 1.00 10.36 220 SER A CA 1
ATOM 726 C C . SER A 1 108 ? -29.990 -52.563 31.542 1.00 10.26 220 SER A C 1
ATOM 727 O O . SER A 1 108 ? -29.239 -53.041 30.693 1.00 10.12 220 SER A O 1
ATOM 730 N N . GLY A 1 109 ? -29.551 -52.037 32.679 1.00 10.17 221 GLY A N 1
ATOM 731 C CA . GLY A 1 109 ? -28.133 -51.819 32.905 1.00 10.16 221 GLY A CA 1
ATOM 732 C C . GLY A 1 109 ? -27.600 -50.846 31.863 1.00 10.15 221 GLY A C 1
ATOM 733 O O . GLY A 1 109 ? -28.197 -49.794 31.626 1.00 9.98 221 GLY A O 1
ATOM 734 N N . GLN A 1 110 ? -26.498 -51.215 31.214 1.00 10.16 222 GLN A N 1
ATOM 735 C CA . GLN A 1 110 ? -25.905 -50.391 30.155 1.00 10.30 222 GLN A CA 1
ATOM 736 C C . GLN A 1 110 ? -26.421 -50.801 28.773 1.00 10.54 222 GLN A C 1
ATOM 737 O O . GLN A 1 110 ? -25.916 -50.328 27.754 1.00 10.35 222 GLN A O 1
ATOM 743 N N . ASN A 1 111 ? -27.431 -51.672 28.748 1.00 10.91 223 ASN A N 1
ATOM 744 C CA . ASN A 1 111 ? -27.950 -52.236 27.509 1.00 11.28 223 ASN A CA 1
ATOM 745 C C . ASN A 1 111 ? -29.427 -51.928 27.317 1.00 11.43 223 ASN A C 1
ATOM 746 O O . ASN A 1 111 ? -30.058 -51.306 28.172 1.00 11.06 223 ASN A O 1
ATOM 751 N N . MET A 1 112 ? -29.966 -52.357 26.179 1.00 11.91 224 MET A N 1
ATOM 752 C CA . MET A 1 112 ? -31.397 -52.253 25.912 1.00 12.47 224 MET A CA 1
ATOM 753 C C . MET A 1 112 ? -32.150 -53.383 26.598 1.00 12.98 224 MET A C 1
ATOM 754 O O . MET A 1 112 ? -31.673 -54.521 26.641 1.00 12.85 224 MET A O 1
ATOM 759 N N . ALA A 1 113 ? -33.329 -53.067 27.128 1.00 13.70 225 ALA A N 1
ATOM 760 C CA . ALA A 1 113 ? -34.227 -54.083 27.675 1.00 14.53 225 ALA A CA 1
ATOM 761 C C . ALA A 1 113 ? -34.813 -54.919 26.533 1.00 15.23 225 ALA A C 1
ATOM 762 O O . ALA A 1 113 ? -34.642 -54.576 25.363 1.00 15.07 225 ALA A O 1
ATOM 764 N N . THR A 1 114 ? -35.502 -56.010 26.877 1.00 16.30 226 THR A N 1
ATOM 765 C CA . THR A 1 114 ? -36.095 -56.916 25.872 1.00 17.24 226 THR A CA 1
ATOM 766 C C . THR A 1 114 ? -37.630 -56.755 25.786 1.00 17.87 226 THR A C 1
ATOM 767 O O . THR A 1 114 ? -38.293 -56.597 26.812 1.00 18.39 226 THR A O 1
ATOM 771 N N . GLY A 1 115 ? -38.176 -56.800 24.554 1.00 18.72 227 GLY A N 1
ATOM 772 C CA . GLY A 1 115 ? -39.617 -56.472 24.278 1.00 18.99 227 GLY A CA 1
ATOM 773 C C . GLY A 1 115 ? -39.938 -55.145 24.990 1.00 19.84 227 GLY A C 1
ATOM 774 O O . GLY A 1 115 ? -38.995 -54.349 25.290 1.00 20.36 227 GLY A O 1
ATOM 775 N N . ALA A 1 116 ? -41.207 -54.739 25.095 1.00 20.49 228 ALA A N 1
ATOM 776 C CA . ALA A 1 116 ? -42.009 -54.246 23.982 1.00 20.78 228 ALA A CA 1
ATOM 777 C C . ALA A 1 116 ? -42.312 -52.857 24.605 1.00 21.00 228 ALA A C 1
ATOM 778 O O . ALA A 1 116 ? -42.743 -52.791 25.776 1.00 21.30 228 ALA A O 1
ATOM 780 N N . ILE A 1 117 ? -42.034 -51.761 23.892 1.00 21.08 229 ILE A N 1
ATOM 781 C CA . ILE A 1 117 ? -42.055 -50.424 24.541 1.00 21.05 229 ILE A CA 1
ATOM 782 C C . ILE A 1 117 ? -43.477 -49.828 24.608 1.00 21.03 229 ILE A C 1
ATOM 783 O O . ILE A 1 117 ? -44.378 -50.438 25.183 1.00 21.13 229 ILE A O 1
ATOM 788 N N . THR A 1 118 ? -43.653 -48.622 24.081 1.00 20.88 230 THR A N 1
ATOM 789 C CA . THR A 1 118 ? -44.982 -48.040 23.852 1.00 20.72 230 THR A CA 1
ATOM 790 C C . THR A 1 118 ? -45.679 -47.506 25.127 1.00 20.02 230 THR A C 1
ATOM 791 O O . THR A 1 118 ? -46.906 -47.541 25.261 1.00 20.15 230 THR A O 1
ATOM 795 N N . ASN A 1 119 ? -44.851 -47.053 26.062 1.00 19.03 231 ASN A N 1
ATOM 796 C CA . ASN A 1 119 ? -45.041 -45.728 26.620 1.00 17.93 231 ASN A CA 1
ATOM 797 C C . ASN A 1 119 ? -44.194 -44.841 25.686 1.00 17.42 231 ASN A C 1
ATOM 798 O O . ASN A 1 119 ? -43.864 -43.704 26.004 1.00 17.48 231 ASN A O 1
ATOM 803 N N . ALA A 1 120 ? -43.862 -45.414 24.521 1.00 16.47 232 ALA A N 1
ATOM 804 C CA . ALA A 1 120 ? -42.955 -44.836 23.536 1.00 15.60 232 ALA A CA 1
ATOM 805 C C . ALA A 1 120 ? -43.543 -43.620 22.857 1.00 14.73 232 ALA A C 1
ATOM 806 O O . ALA A 1 120 ? -42.812 -42.710 22.488 1.00 14.41 232 ALA A O 1
ATOM 808 N N . LYS A 1 121 ? -44.861 -43.611 22.664 1.00 13.85 233 LYS A N 1
ATOM 809 C CA . LYS A 1 121 ? -45.526 -42.438 22.110 1.00 13.31 233 LYS A CA 1
ATOM 810 C C . LYS A 1 121 ? -45.204 -41.220 22.978 1.00 12.41 233 LYS A C 1
ATOM 811 O O . LYS A 1 121 ? -45.045 -40.115 22.469 1.00 12.06 233 LYS A O 1
ATOM 817 N N . GLY A 1 122 ? -45.067 -41.449 24.285 1.00 11.56 234 GLY A N 1
ATOM 818 C CA . GLY A 1 122 ? -44.717 -40.395 25.234 1.00 11.09 234 GLY A CA 1
ATOM 819 C C . GLY A 1 122 ? -43.302 -39.847 25.105 1.00 10.56 234 GLY A C 1
ATOM 820 O O . GLY A 1 122 ? -42.967 -38.850 25.738 1.00 10.15 234 GLY A O 1
ATOM 821 N N . PHE A 1 123 ? -42.461 -40.510 24.310 1.00 9.97 235 PHE A N 1
ATOM 822 C CA . PHE A 1 123 ? -41.099 -40.024 24.042 1.00 9.69 235 PHE A CA 1
ATOM 823 C C . PHE A 1 123 ? -41.020 -39.217 22.744 1.00 9.35 235 PHE A C 1
ATOM 824 O O . PHE A 1 123 ? -39.969 -38.672 22.411 1.00 9.43 235 PHE A O 1
ATOM 832 N N . MET A 1 124 ? -42.123 -39.157 22.004 1.00 8.90 236 MET A N 1
ATOM 833 C CA . MET A 1 124 ? -42.118 -38.547 20.674 1.00 8.88 236 MET A CA 1
ATOM 834 C C . MET A 1 124 ? -42.216 -37.029 20.743 1.00 8.66 236 MET A C 1
ATOM 835 O O . MET A 1 124 ? -42.741 -36.481 21.717 1.00 8.59 236 MET A O 1
ATOM 840 N N . PRO A 1 125 ? -41.714 -36.338 19.701 1.00 8.64 237 PRO A N 1
ATOM 841 C CA . PRO A 1 125 ? -41.886 -34.888 19.627 1.00 8.70 237 PRO A CA 1
ATOM 842 C C . PRO A 1 125 ? -43.346 -34.511 19.403 1.00 8.73 237 PRO A C 1
ATOM 843 O O . PRO A 1 125 ? -43.989 -35.034 18.492 1.00 8.82 237 PRO A O 1
ATOM 847 N N . SER A 1 126 ? -43.856 -33.610 20.236 1.00 8.73 238 SER A N 1
ATOM 848 C CA . SER A 1 126 ? -45.257 -33.195 20.176 1.00 8.77 238 SER A CA 1
ATOM 849 C C . SER A 1 126 ? -45.648 -32.670 18.798 1.00 8.90 238 SER A C 1
ATOM 850 O O . SER A 1 126 ? -44.972 -31.809 18.241 1.00 8.97 238 SER A O 1
ATOM 853 N N . THR A 1 127 ? -46.756 -33.182 18.263 1.00 9.10 239 THR A N 1
ATOM 854 C CA . THR A 1 127 ? -47.294 -32.694 16.995 1.00 9.35 239 THR A CA 1
ATOM 855 C C . THR A 1 127 ? -48.052 -31.377 17.185 1.00 9.41 239 THR A C 1
ATOM 856 O O . THR A 1 127 ? -48.405 -30.716 16.210 1.00 9.81 239 THR A O 1
ATOM 860 N N . THR A 1 128 ? -48.304 -31.009 18.441 1.00 9.35 240 THR A N 1
ATOM 861 C CA . THR A 1 128 ? -48.909 -29.718 18.765 1.00 9.33 240 THR A CA 1
ATOM 862 C C . THR A 1 128 ? -47.841 -28.623 18.815 1.00 9.20 240 THR A C 1
ATOM 863 O O . THR A 1 128 ? -48.061 -27.519 18.331 1.00 9.36 240 THR A O 1
ATOM 867 N N . ALA A 1 129 ? -46.686 -28.941 19.398 1.00 8.96 241 ALA A N 1
ATOM 868 C CA . ALA A 1 129 ? -45.563 -27.998 19.469 1.00 8.96 241 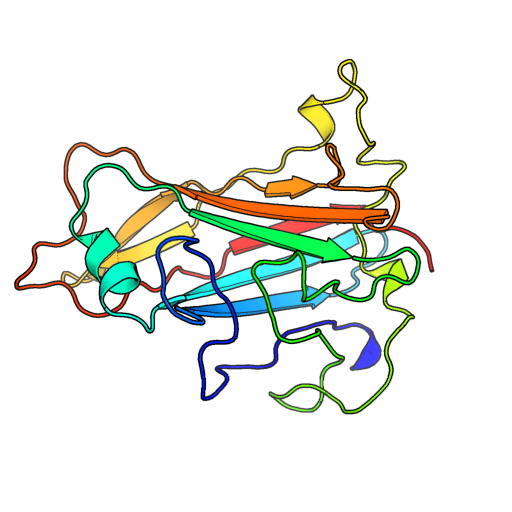ALA A CA 1
ATOM 869 C C . ALA A 1 129 ? -44.757 -27.966 18.167 1.00 8.92 241 ALA A C 1
ATOM 870 O O . ALA A 1 129 ? -44.202 -26.928 17.800 1.00 8.59 241 ALA A O 1
ATOM 872 N N . TYR A 1 130 ? -44.681 -29.112 17.488 1.00 9.06 242 TYR A N 1
ATOM 873 C CA . TYR A 1 130 ? -43.889 -29.250 16.264 1.00 9.33 242 TYR A CA 1
ATOM 874 C C . TYR A 1 130 ? -44.765 -29.828 15.151 1.00 9.57 242 TYR A C 1
ATOM 875 O O . TYR A 1 130 ? -44.828 -31.040 14.970 1.00 9.25 242 TYR A O 1
ATOM 884 N N . PRO A 1 131 ? -45.462 -28.951 14.409 1.00 10.19 243 PRO A N 1
ATOM 885 C CA . PRO A 1 131 ? -46.448 -29.406 13.430 1.00 10.72 243 PRO A CA 1
ATOM 886 C C . PRO A 1 131 ? -45.836 -29.984 12.157 1.00 11.16 243 PRO A C 1
ATOM 887 O O . PRO A 1 131 ? -44.620 -29.909 11.954 1.00 10.87 243 PRO A O 1
ATOM 891 N N . PHE A 1 132 ? -46.690 -30.565 11.317 1.00 11.88 244 PHE A N 1
ATOM 892 C CA . PHE A 1 132 ? -46.295 -31.044 10.000 1.00 12.54 244 PHE A CA 1
ATOM 893 C C . PHE A 1 132 ? -46.794 -30.100 8.907 1.00 13.14 244 PHE A C 1
ATOM 894 O O . PHE A 1 132 ? -47.932 -29.640 8.952 1.00 13.38 244 PHE A O 1
ATOM 902 N N . ASN A 1 133 ? -45.906 -29.783 7.964 1.00 13.83 245 ASN A N 1
ATOM 903 C CA A ASN A 1 133 ? -46.277 -29.051 6.744 0.50 14.11 245 ASN A CA 1
ATOM 904 C CA B ASN A 1 133 ? -46.256 -29.045 6.744 0.50 14.09 245 ASN A CA 1
ATOM 905 C C . ASN A 1 133 ? -46.848 -27.646 6.979 1.00 14.41 245 ASN A C 1
ATOM 906 O O . ASN A 1 133 ? -47.498 -27.082 6.094 1.00 14.65 245 ASN A O 1
ATOM 915 N N . ASP A 1 134 ? -46.603 -27.073 8.155 1.00 14.83 246 ASP A N 1
ATOM 916 C CA . ASP A 1 134 ? -47.117 -25.734 8.468 1.00 14.99 246 ASP A CA 1
ATOM 917 C C . ASP A 1 134 ? -46.034 -24.678 8.226 1.00 15.41 246 ASP A C 1
ATOM 918 O O . ASP A 1 134 ? -45.200 -24.421 9.093 1.00 15.53 246 ASP A O 1
ATOM 923 N N . ASN A 1 135 ? -46.058 -24.071 7.040 1.00 15.67 247 ASN A N 1
ATOM 924 C CA . ASN A 1 135 ? -45.054 -23.070 6.659 1.00 15.76 247 ASN A CA 1
ATOM 925 C C . ASN A 1 135 ? -45.060 -21.847 7.576 1.00 15.70 247 ASN A C 1
ATOM 926 O O . ASN A 1 135 ? -44.007 -21.272 7.858 1.00 15.88 247 ASN A O 1
ATOM 931 N N . SER A 1 136 ? -46.245 -21.459 8.043 1.00 15.44 248 SER A N 1
ATOM 932 C CA . SER A 1 136 ? -46.384 -20.295 8.922 1.00 15.21 248 SER A CA 1
ATOM 933 C C . SER A 1 136 ? -45.800 -20.541 10.320 1.00 14.97 248 SER A C 1
ATOM 934 O O . SER A 1 136 ? -45.534 -19.591 11.058 1.00 15.37 248 SER A O 1
ATOM 937 N N . ARG A 1 137 ? -45.614 -21.813 10.680 1.00 14.38 249 ARG A N 1
ATOM 938 C CA . ARG A 1 137 ? -45.050 -22.184 11.981 1.00 13.87 249 ARG A CA 1
ATOM 939 C C . ARG A 1 137 ? -43.712 -22.924 11.857 1.00 13.56 249 ARG A C 1
ATOM 940 O O . ARG A 1 137 ? -43.208 -23.457 12.844 1.00 13.25 249 ARG A O 1
ATOM 948 N N . GLU A 1 138 ? -43.126 -22.933 10.659 1.00 13.27 250 GLU A N 1
ATOM 949 C CA . GLU A 1 138 ? -41.961 -23.789 10.383 1.00 13.25 250 GLU A CA 1
ATOM 950 C C . GLU A 1 138 ? -40.755 -23.513 11.286 1.00 12.76 250 GLU A C 1
ATOM 951 O O . GLU A 1 138 ? -39.992 -24.428 11.595 1.00 12.68 250 GLU A O 1
ATOM 957 N N . LYS A 1 139 ? -40.585 -22.261 11.707 1.00 12.32 251 LYS A N 1
ATOM 958 C CA . LYS A 1 139 ? -39.439 -21.888 12.546 1.00 12.01 251 LYS A CA 1
ATOM 959 C C . LYS A 1 139 ? -39.474 -22.609 13.895 1.00 11.72 251 LYS A C 1
ATOM 960 O O . LYS A 1 139 ? -38.432 -22.837 14.509 1.00 11.76 251 LYS A O 1
ATOM 966 N N . GLU A 1 140 ? -40.674 -22.989 14.335 1.00 11.30 252 GLU A N 1
ATOM 967 C CA . GLU A 1 140 ? -40.851 -23.684 15.613 1.00 11.08 252 GLU A CA 1
ATOM 968 C C . GLU A 1 140 ? -40.362 -25.138 15.578 1.00 10.69 252 GLU A C 1
ATOM 969 O O . GLU A 1 140 ? -40.178 -25.755 16.625 1.00 10.39 252 GLU A O 1
ATOM 975 N N . ASN A 1 141 ? -40.152 -25.676 14.378 1.00 10.61 253 ASN A N 1
ATOM 976 C CA . ASN A 1 141 ? -39.735 -27.072 14.218 1.00 10.52 253 ASN A CA 1
ATOM 977 C C . ASN A 1 141 ? -38.233 -27.296 14.414 1.00 10.37 253 ASN A C 1
ATOM 978 O O . ASN A 1 141 ? -37.768 -28.433 14.352 1.00 9.90 253 ASN A O 1
ATOM 983 N N . TYR A 1 142 ? -37.482 -26.223 14.671 1.00 10.43 254 TYR A N 1
ATOM 984 C CA . TYR A 1 142 ? -36.017 -26.290 14.665 1.00 10.63 254 TYR A CA 1
ATOM 985 C C . TYR A 1 142 ? -35.365 -26.085 16.030 1.00 10.66 254 TYR A C 1
ATOM 986 O O . TYR A 1 142 ? -35.733 -25.182 16.782 1.00 10.51 254 TYR A O 1
ATOM 995 N N . ILE A 1 143 ? -34.375 -26.929 16.319 1.00 10.80 255 ILE A N 1
ATOM 996 C CA . ILE A 1 143 ? -33.487 -26.756 17.463 1.00 11.07 255 ILE A CA 1
ATOM 997 C C . ILE A 1 143 ? -32.052 -26.741 16.938 1.00 11.00 255 ILE A C 1
ATOM 998 O O . ILE A 1 143 ? -31.732 -27.459 15.989 1.00 11.00 255 ILE A O 1
ATOM 1003 N N . TYR A 1 144 ? -31.197 -25.914 17.535 1.00 11.01 256 TYR A N 1
ATOM 1004 C CA . TYR A 1 144 ? -29.793 -25.839 17.124 1.00 11.06 256 TYR A CA 1
ATOM 1005 C C . TYR A 1 144 ? -28.863 -25.885 18.318 1.00 11.16 256 TYR A C 1
ATOM 1006 O O . TYR A 1 144 ? -29.265 -25.610 19.446 1.00 11.54 256 TYR A O 1
ATOM 1015 N N . GLY A 1 145 ? -27.606 -26.208 18.051 1.00 11.15 257 GLY A N 1
ATOM 1016 C CA . GLY A 1 145 ? -26.577 -26.187 19.075 1.00 10.94 257 GLY A CA 1
ATOM 1017 C C . GLY A 1 145 ? -25.217 -26.519 18.506 1.00 10.95 257 GLY A C 1
ATOM 1018 O O . GLY A 1 145 ? -25.015 -26.499 17.289 1.00 10.82 257 GLY A O 1
ATOM 1019 N N . THR A 1 146 ? -24.284 -26.838 19.395 1.00 10.86 258 THR A N 1
ATOM 1020 C CA . THR A 1 146 ? -22.923 -27.147 19.004 1.00 10.72 258 THR A CA 1
ATOM 1021 C C . THR A 1 146 ? -22.423 -28.370 19.754 1.00 10.54 258 THR A C 1
ATOM 1022 O O . THR A 1 146 ? -22.672 -28.518 20.950 1.00 10.57 258 THR A O 1
ATOM 1026 N N . CYS A 1 147 ? -21.751 -29.265 19.037 1.00 10.30 259 CYS A N 1
ATOM 1027 C CA . CYS A 1 147 ? -20.987 -30.336 19.666 1.00 10.18 259 CYS A CA 1
ATOM 1028 C C . CYS A 1 147 ? -19.571 -30.273 19.110 1.00 9.90 259 CYS A C 1
ATOM 1029 O O . CYS A 1 147 ? -19.246 -29.357 18.350 1.00 9.48 259 CYS A O 1
ATOM 1032 N N . TYR A 1 148 ? -18.720 -31.217 19.498 1.00 9.75 260 TYR A N 1
ATOM 1033 C CA . TYR A 1 148 ? -17.302 -31.109 19.176 1.00 9.78 260 TYR A CA 1
ATOM 1034 C C . TYR A 1 148 ? -16.669 -32.429 18.779 1.00 9.54 260 TYR A C 1
ATOM 1035 O O . TYR A 1 148 ? -16.981 -33.480 19.339 1.00 9.75 260 TYR A O 1
ATOM 1044 N N . TYR A 1 149 ? -15.781 -32.355 17.793 1.00 8.98 261 TYR A N 1
ATOM 1045 C CA . TYR A 1 149 ? -14.916 -33.463 17.433 1.00 9.09 261 TYR A CA 1
ATOM 1046 C C . TYR A 1 149 ? -13.566 -33.241 18.100 1.00 9.04 261 TYR A C 1
ATOM 1047 O O . TYR A 1 149 ? -12.977 -32.171 17.965 1.00 9.07 261 TYR A O 1
ATOM 1056 N N . THR A 1 150 ? -13.093 -34.238 18.842 1.00 9.02 262 THR A N 1
ATOM 1057 C CA . THR A 1 150 ? -11.779 -34.162 19.473 1.00 9.20 262 THR A CA 1
ATOM 1058 C C . THR A 1 150 ? -10.726 -34.562 18.449 1.00 9.31 262 THR A C 1
ATOM 1059 O O . THR A 1 150 ? -10.600 -35.736 18.104 1.00 8.96 262 THR A O 1
ATOM 1063 N N . ALA A 1 151 ? -9.984 -33.576 17.952 1.00 9.75 263 ALA A N 1
ATOM 1064 C CA . ALA A 1 151 ? -8.995 -33.813 16.904 1.00 10.18 263 ALA A CA 1
ATOM 1065 C C . ALA A 1 151 ? -7.764 -34.531 17.445 1.00 10.64 263 ALA A C 1
ATOM 1066 O O . ALA A 1 151 ? -7.589 -34.664 18.658 1.00 10.54 263 ALA A O 1
ATOM 1068 N N . SER A 1 152 ? -6.909 -34.984 16.533 1.00 11.24 264 SER A N 1
ATOM 1069 C CA . SER A 1 152 ? -5.694 -35.713 16.901 1.00 11.83 264 SER A CA 1
ATOM 1070 C C . SER A 1 152 ? -4.765 -34.876 17.784 1.00 12.36 264 SER A C 1
ATOM 1071 O O . SER A 1 152 ? -4.014 -35.425 18.588 1.00 12.40 264 SER A O 1
ATOM 1074 N N . ASP A 1 153 ? -4.831 -33.552 17.644 1.00 12.99 265 ASP A N 1
ATOM 1075 C CA . ASP A 1 153 ? -4.052 -32.647 18.500 1.00 13.46 265 ASP A CA 1
ATOM 1076 C C . ASP A 1 153 ? -4.806 -32.260 19.789 1.00 13.76 265 ASP A C 1
ATOM 1077 O O . ASP A 1 153 ? -4.384 -31.355 20.514 1.00 14.25 265 ASP A O 1
ATOM 1082 N N . ARG A 1 154 ? -5.921 -32.950 20.049 1.00 13.92 266 ARG A N 1
ATOM 1083 C CA . ARG A 1 154 ? -6.741 -32.768 21.265 1.00 13.93 266 ARG A CA 1
ATOM 1084 C C . ARG A 1 154 ? -7.495 -31.431 21.351 1.00 13.96 266 ARG A C 1
ATOM 1085 O O . ARG A 1 154 ? -8.086 -31.120 22.388 1.00 14.17 266 ARG A O 1
ATOM 1093 N N . THR A 1 155 ? -7.509 -30.664 20.262 1.00 13.74 267 THR A N 1
ATOM 1094 C CA . THR A 1 155 ? -8.318 -29.449 20.208 1.00 13.63 267 THR A CA 1
ATOM 1095 C C . THR A 1 155 ? -9.774 -29.825 19.948 1.00 13.25 267 THR A C 1
ATOM 1096 O O . THR A 1 155 ? -10.057 -30.838 19.299 1.00 13.36 267 THR A O 1
ATOM 1100 N N . ALA A 1 156 ? -10.692 -29.017 20.470 1.00 12.69 268 ALA A N 1
ATOM 1101 C CA . ALA A 1 156 ? -12.121 -29.249 20.284 1.00 12.38 268 ALA A CA 1
ATOM 1102 C C . ALA A 1 156 ? -12.608 -28.540 19.024 1.00 12.05 268 ALA A C 1
ATOM 1103 O O . ALA A 1 156 ? -12.711 -27.312 18.988 1.00 12.07 268 ALA A O 1
ATOM 1105 N N . PHE A 1 157 ? -12.895 -29.326 17.990 1.00 11.61 269 PHE A N 1
ATOM 1106 C CA . PHE A 1 157 ? -13.352 -28.799 16.708 1.00 11.47 269 PHE A CA 1
ATOM 1107 C C . PHE A 1 157 ? -14.875 -28.667 16.725 1.00 11.13 269 PHE A C 1
ATOM 1108 O O . PHE A 1 157 ? -15.579 -29.669 16.829 1.00 10.68 269 PHE A O 1
ATOM 1116 N N . PRO A 1 158 ? -15.389 -27.427 16.611 1.00 11.02 270 PRO A N 1
ATOM 1117 C CA . PRO A 1 158 ? -16.832 -27.207 16.719 1.00 10.97 270 PRO A CA 1
ATOM 1118 C C . PRO A 1 158 ? -17.625 -27.742 15.526 1.00 10.75 270 PRO A C 1
ATOM 1119 O O . PRO A 1 158 ? -17.285 -27.463 14.377 1.00 10.66 270 PRO A O 1
ATOM 1123 N N . ILE A 1 159 ? -18.671 -28.509 15.821 1.00 10.59 271 ILE A N 1
ATOM 1124 C CA . ILE A 1 159 ? -19.567 -29.041 14.809 1.00 10.73 271 ILE A CA 1
ATOM 1125 C C . ILE A 1 159 ? -20.959 -28.487 15.053 1.00 10.63 271 ILE A C 1
ATOM 1126 O O . ILE A 1 159 ? -21.488 -28.583 16.161 1.00 10.71 271 ILE A O 1
ATOM 1131 N N . ASP A 1 160 ? -21.544 -27.892 14.020 1.00 10.68 272 ASP A N 1
ATOM 1132 C CA . ASP A 1 160 ? -22.884 -27.335 14.118 1.00 10.77 272 ASP A CA 1
ATOM 1133 C C . ASP A 1 160 ? -23.900 -28.465 14.077 1.00 10.57 272 ASP A C 1
ATOM 1134 O O . ASP A 1 160 ? -23.770 -29.389 13.270 1.00 10.55 272 ASP A O 1
ATOM 1139 N N . ILE A 1 161 ? -24.897 -28.404 14.961 1.00 10.51 273 ILE A N 1
ATOM 1140 C CA A ILE A 1 161 ? -25.957 -29.402 14.971 0.50 10.59 273 ILE A CA 1
ATOM 1141 C CA B ILE A 1 161 ? -25.970 -29.401 14.996 0.50 10.58 273 ILE A CA 1
ATOM 1142 C C . ILE A 1 161 ? -27.324 -28.732 14.821 1.00 10.51 273 ILE A C 1
ATOM 1143 O O . ILE A 1 161 ? -27.616 -27.734 15.483 1.00 10.64 273 ILE A O 1
ATOM 1152 N N . SER A 1 162 ? -28.136 -29.282 13.919 1.00 10.46 274 SER A N 1
ATOM 1153 C CA A SER A 1 162 ? -29.489 -28.794 13.690 0.50 10.42 274 SER A CA 1
ATOM 1154 C CA B SER A 1 162 ? -29.487 -28.793 13.674 0.50 10.44 274 SER A CA 1
ATOM 1155 C C . SER A 1 162 ? -30.467 -29.951 13.790 1.00 10.37 274 SER A C 1
ATOM 1156 O O . SER A 1 162 ? -30.308 -30.967 13.117 1.00 10.91 274 SER A O 1
ATOM 1161 N N . VAL A 1 163 ? -31.471 -29.798 14.647 1.00 9.99 275 VAL A N 1
ATOM 1162 C CA . VAL A 1 163 ? -32.500 -30.813 14.810 1.00 9.85 275 VAL A CA 1
ATOM 1163 C C . VAL A 1 163 ? -33.816 -30.269 14.282 1.00 9.58 275 VAL A C 1
ATOM 1164 O O . VAL A 1 163 ? -34.254 -29.198 14.695 1.00 9.71 275 VAL A O 1
ATOM 1168 N N . MET A 1 164 ? -34.423 -30.983 13.338 1.00 9.49 276 MET A N 1
ATOM 1169 C CA . MET A 1 164 ? -35.763 -30.646 12.873 1.00 9.52 276 MET A CA 1
ATOM 1170 C C . MET A 1 164 ? -36.733 -31.715 13.354 1.00 9.07 276 MET A C 1
ATOM 1171 O O . MET A 1 164 ? -36.530 -32.905 13.103 1.00 8.90 276 MET A O 1
ATOM 1176 N N . LEU A 1 165 ? -37.777 -31.285 14.059 1.00 8.82 277 LEU A N 1
ATOM 1177 C CA . LEU A 1 165 ? -38.773 -32.199 14.604 1.00 8.89 277 LEU A CA 1
ATOM 1178 C C . LEU A 1 165 ? -40.027 -32.169 13.745 1.00 8.87 277 LEU A C 1
ATOM 1179 O O . LEU A 1 165 ? -40.500 -31.098 13.375 1.00 8.43 277 LEU A O 1
ATOM 1184 N N . ASN A 1 166 ? -40.550 -33.352 13.423 1.00 9.06 278 ASN A N 1
ATOM 1185 C CA . ASN A 1 166 ? -41.741 -33.479 12.582 1.00 9.61 278 ASN A CA 1
ATOM 1186 C C . ASN A 1 166 ? -41.576 -32.679 11.272 1.00 10.18 278 ASN A C 1
ATOM 1187 O O . ASN A 1 166 ? -40.656 -32.963 10.503 1.00 10.00 278 ASN A O 1
ATOM 1192 N N . ARG A 1 167 ? -42.458 -31.706 11.017 1.00 11.21 279 ARG A N 1
ATOM 1193 C CA . ARG A 1 167 ? -42.333 -30.787 9.858 1.00 11.73 279 ARG A CA 1
ATOM 1194 C C . ARG A 1 167 ? -42.628 -31.434 8.499 1.00 12.30 279 ARG A C 1
ATOM 1195 O O . ARG A 1 167 ? -43.495 -30.963 7.762 1.00 12.46 279 ARG A O 1
ATOM 1203 N N . ARG A 1 168 ? -41.876 -32.476 8.156 1.00 12.93 280 ARG A N 1
ATOM 1204 C CA . ARG A 1 168 ? -41.999 -33.122 6.850 1.00 13.43 280 ARG A CA 1
ATOM 1205 C C . ARG A 1 168 ? -42.041 -34.636 7.003 1.00 13.92 280 ARG A C 1
ATOM 1206 O O . ARG A 1 168 ? -41.088 -35.243 7.480 1.00 13.48 280 ARG A O 1
ATOM 1214 N N . ALA A 1 169 ? -43.153 -35.239 6.594 1.00 14.73 281 ALA A N 1
ATOM 1215 C CA . ALA A 1 169 ? -43.305 -36.687 6.637 1.00 15.44 281 ALA A CA 1
ATOM 1216 C C . ALA A 1 169 ? -42.865 -37.298 5.313 1.00 16.18 281 ALA A C 1
ATOM 1217 O O . ALA A 1 169 ? -42.899 -36.638 4.274 1.00 16.47 281 ALA A O 1
ATOM 1219 N N . ILE A 1 170 ? -42.436 -38.555 5.361 1.00 17.04 282 ILE A N 1
ATOM 1220 C CA . ILE A 1 170 ? -42.095 -39.304 4.154 1.00 17.51 282 ILE A CA 1
ATOM 1221 C C . ILE A 1 170 ? -43.373 -39.853 3.530 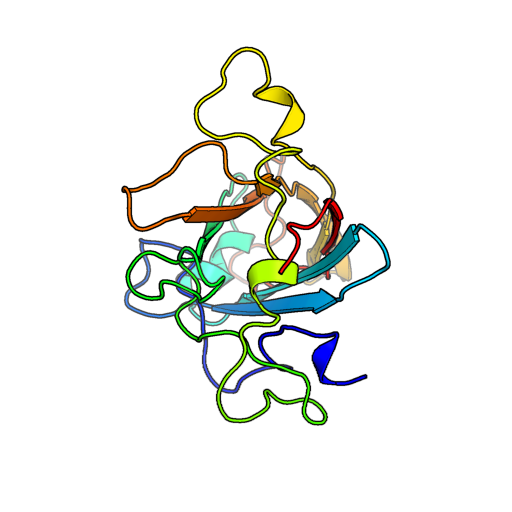1.00 18.07 282 ILE A C 1
ATOM 1222 O O . ILE A 1 170 ? -43.571 -39.776 2.314 1.00 18.41 282 ILE A O 1
ATOM 1227 N N . ASN A 1 171 ? -44.232 -40.408 4.378 1.00 18.54 283 ASN A N 1
ATOM 1228 C CA . ASN A 1 171 ? -45.528 -40.930 3.961 1.00 18.78 283 ASN A CA 1
ATOM 1229 C C . ASN A 1 171 ? -46.508 -40.908 5.138 1.00 18.98 283 ASN A C 1
ATOM 1230 O O . ASN A 1 171 ? -46.174 -40.408 6.214 1.00 19.07 283 ASN A O 1
ATOM 1235 N N . ASP A 1 172 ? -47.712 -41.439 4.934 1.00 19.11 284 ASP A N 1
ATOM 1236 C CA . ASP A 1 172 ? -48.728 -41.471 5.993 1.00 19.02 284 ASP A CA 1
ATOM 1237 C C . ASP A 1 172 ? -48.329 -42.362 7.180 1.00 18.84 284 ASP A C 1
ATOM 1238 O O . ASP A 1 172 ? -48.884 -42.229 8.273 1.00 19.19 284 ASP A O 1
ATOM 1243 N N . GLU A 1 173 ? -47.369 -43.261 6.962 1.00 18.46 285 GLU A N 1
ATOM 1244 C CA . GLU A 1 173 ? -46.884 -44.149 8.022 1.00 17.96 285 GLU A CA 1
ATOM 124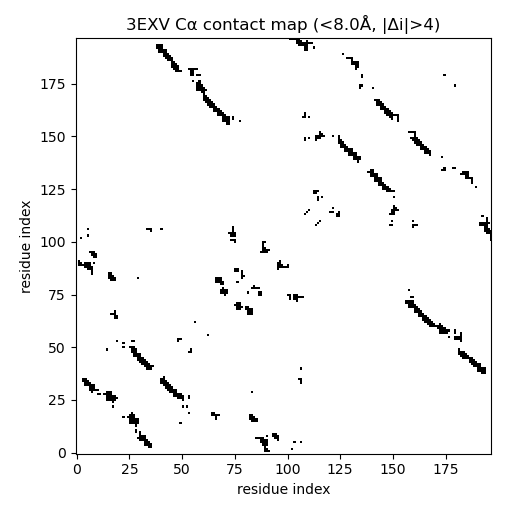5 C C . GLU A 1 173 ? -46.022 -43.409 9.056 1.00 17.31 285 GLU A C 1
ATOM 1246 O O . GLU A 1 173 ? -46.009 -43.780 10.230 1.00 17.27 285 GLU A O 1
ATOM 1252 N N . THR A 1 174 ? -45.308 -42.372 8.618 1.00 16.52 286 THR A N 1
ATOM 1253 C CA . THR A 1 174 ? -44.401 -41.628 9.503 1.00 15.78 286 THR A CA 1
ATOM 1254 C C . THR A 1 174 ? -45.143 -40.561 10.317 1.00 15.14 286 THR A C 1
ATOM 1255 O O . THR A 1 174 ? -45.308 -39.424 9.867 1.00 15.45 286 THR A O 1
ATOM 1259 N N . SER A 1 175 ? -45.561 -40.934 11.526 1.00 14.06 287 SER A N 1
ATOM 1260 C CA . SER A 1 175 ? -46.318 -40.034 12.407 1.00 13.37 287 SER A CA 1
ATOM 1261 C C . SER A 1 175 ? -45.424 -39.050 13.170 1.00 12.47 287 SER A C 1
ATOM 1262 O O . SER A 1 175 ? -45.890 -37.992 13.593 1.00 12.13 287 SER A O 1
ATOM 1265 N N . TYR A 1 176 ? -44.157 -39.414 13.366 1.00 11.60 288 TYR A N 1
ATOM 1266 C CA . TYR A 1 176 ? -43.195 -38.544 14.051 1.00 11.08 288 TYR A CA 1
ATOM 1267 C C . TYR A 1 176 ? -41.841 -38.597 13.362 1.00 10.49 288 TYR A C 1
ATOM 1268 O O . TYR A 1 176 ? -41.456 -39.630 12.816 1.00 10.07 288 TYR A O 1
ATOM 1277 N N . CYS A 1 177 ? -41.115 -37.484 13.408 1.00 10.14 289 CYS A N 1
ATOM 1278 C CA . CYS A 1 177 ? -39.803 -37.390 12.782 1.00 10.05 289 CYS A CA 1
ATOM 1279 C C . CYS A 1 177 ? -38.821 -36.658 13.683 1.00 9.60 289 CYS A C 1
ATOM 1280 O O . CYS A 1 177 ? -39.148 -35.620 14.257 1.00 9.50 289 CYS A O 1
ATOM 1283 N N . ILE A 1 178 ? -37.619 -37.211 13.805 1.00 9.26 290 ILE A N 1
ATOM 1284 C CA . ILE A 1 178 ? -36.499 -36.505 14.407 1.00 9.20 290 ILE A CA 1
ATOM 1285 C C . ILE A 1 178 ? -35.339 -36.571 13.421 1.00 8.96 290 ILE A C 1
ATOM 1286 O O . ILE A 1 178 ? -34.804 -37.647 13.163 1.00 9.04 290 ILE A O 1
ATOM 1291 N N . ARG A 1 179 ? -34.989 -35.429 12.835 1.00 8.94 291 ARG A N 1
ATOM 1292 C CA . ARG A 1 179 ? -33.873 -35.353 11.898 1.00 8.87 291 ARG A CA 1
ATOM 1293 C C . ARG A 1 179 ? -32.734 -34.555 12.522 1.00 8.70 291 ARG A C 1
ATOM 1294 O O . ARG A 1 179 ? -32.872 -33.361 12.773 1.00 8.70 291 ARG A O 1
ATOM 1302 N N . ILE A 1 180 ? -31.612 -35.226 12.766 1.00 8.60 292 ILE A N 1
ATOM 1303 C CA . ILE A 1 180 ? -30.464 -34.611 13.423 1.00 8.67 292 ILE A CA 1
ATOM 1304 C C . ILE A 1 180 ? -29.328 -34.449 12.421 1.00 8.66 292 ILE A C 1
ATOM 1305 O O . ILE A 1 180 ? -28.797 -35.437 11.919 1.00 8.65 292 ILE A O 1
ATOM 1310 N N . THR A 1 181 ? -28.957 -33.203 12.135 1.00 8.71 293 THR A N 1
ATOM 1311 C CA . THR A 1 181 ? -27.923 -32.914 11.142 1.00 8.82 293 THR A CA 1
ATOM 1312 C C . THR A 1 181 ? -26.659 -32.359 11.784 1.00 8.73 293 THR A C 1
ATOM 1313 O O . THR A 1 181 ? -26.695 -31.318 12.427 1.00 8.79 293 THR A O 1
ATOM 1317 N N . TRP A 1 182 ? -25.550 -33.074 11.606 1.00 8.93 294 TRP A N 1
ATOM 1318 C CA . TRP A 1 182 ? -24.225 -32.580 11.976 1.00 9.15 294 TRP A CA 1
ATOM 1319 C C . TRP A 1 182 ? -23.593 -31.941 10.753 1.00 9.47 294 TRP A C 1
ATOM 1320 O O . TRP A 1 182 ? -23.671 -32.494 9.660 1.00 9.49 294 TRP A O 1
ATOM 1331 N N . SER A 1 183 ? -22.946 -30.796 10.931 1.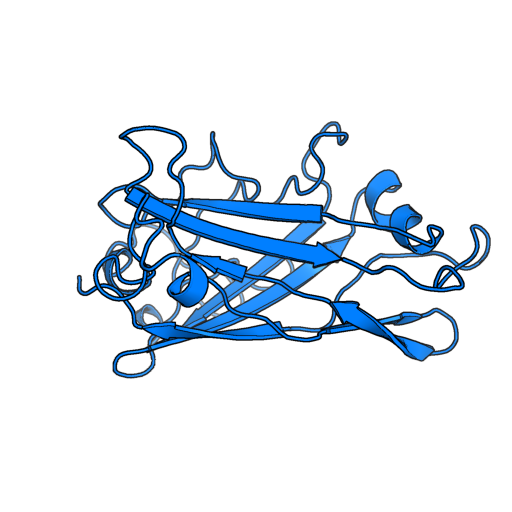00 9.97 295 SER A N 1
ATOM 1332 C CA . SER A 1 183 ? -22.288 -30.135 9.812 1.00 10.60 295 SER A CA 1
ATOM 1333 C C . SER A 1 183 ? -21.180 -29.201 10.260 1.00 10.93 295 SER A C 1
ATOM 1334 O O . SER A 1 183 ? -21.165 -28.732 11.397 1.00 10.91 295 SER A O 1
ATOM 1337 N N . TRP A 1 184 ? -20.242 -28.945 9.356 1.00 11.57 296 TRP A N 1
ATOM 1338 C CA . TRP A 1 184 ? -19.270 -27.884 9.554 1.00 12.34 296 TRP A CA 1
ATOM 1339 C C . TRP A 1 184 ? -18.849 -27.282 8.218 1.00 12.78 296 TRP A C 1
ATOM 1340 O O . TRP A 1 184 ? -18.906 -27.939 7.176 1.00 12.59 296 TRP A O 1
ATOM 1351 N N . ASN A 1 185 ? -18.470 -26.011 8.267 1.00 13.49 297 ASN A N 1
ATOM 1352 C CA . ASN A 1 185 ? -18.089 -25.251 7.090 1.00 14.14 297 ASN A CA 1
ATOM 1353 C C . ASN A 1 185 ? -16.970 -24.307 7.499 1.00 14.78 297 ASN A C 1
ATOM 1354 O O . ASN A 1 185 ? -17.206 -23.145 7.832 1.00 15.02 297 ASN A O 1
ATOM 1359 N N . THR A 1 186 ? -15.751 -24.839 7.510 1.00 15.53 298 THR A N 1
ATOM 1360 C CA . THR A 1 186 ? -14.610 -24.153 8.098 1.00 16.12 298 THR A CA 1
ATOM 1361 C C . THR A 1 186 ? -13.525 -23.873 7.068 1.00 16.60 298 THR A C 1
ATOM 1362 O O . THR A 1 186 ? -13.576 -24.370 5.942 1.00 16.71 298 THR A O 1
ATOM 1366 N N . GLY A 1 187 ? -12.543 -23.069 7.466 1.00 17.08 299 GLY A N 1
ATOM 1367 C CA . GLY A 1 187 ? -11.425 -22.723 6.598 1.00 17.47 299 GLY A CA 1
ATOM 1368 C C . GLY A 1 187 ? -10.466 -23.879 6.382 1.00 17.86 299 GLY A C 1
ATOM 1369 O O . GLY A 1 187 ? -9.719 -23.898 5.404 1.00 18.17 299 GLY A O 1
ATOM 1370 N N . ASP A 1 188 ? -10.476 -24.838 7.308 1.00 18.32 300 ASP A N 1
ATOM 1371 C CA . ASP A 1 188 ? -9.613 -26.014 7.223 1.00 18.56 300 ASP A CA 1
ATOM 1372 C C . ASP A 1 188 ? -10.313 -27.236 7.803 1.00 18.68 300 ASP A C 1
ATOM 1373 O O . ASP A 1 188 ? -11.155 -27.114 8.694 1.00 18.73 300 ASP A O 1
ATOM 1378 N N . ALA A 1 189 ? -9.960 -28.413 7.296 1.00 18.69 301 ALA A N 1
ATOM 1379 C CA . ALA A 1 189 ? -10.464 -29.666 7.847 1.00 18.82 301 ALA A CA 1
ATOM 1380 C C . ALA A 1 189 ? -9.759 -29.947 9.174 1.00 18.93 301 ALA A C 1
ATOM 1381 O O . ALA A 1 189 ? -8.602 -29.565 9.353 1.00 19.12 301 ALA A O 1
ATOM 1383 N N . PRO A 1 190 ? -10.457 -30.611 10.114 1.00 19.12 302 PRO A N 1
ATOM 1384 C CA . PRO A 1 190 ? -9.854 -30.923 11.416 1.00 19.20 302 PRO A CA 1
ATOM 1385 C C . PRO A 1 190 ? -8.680 -31.905 11.342 1.00 19.30 302 PRO A C 1
ATOM 1386 O O . PRO A 1 190 ? -7.829 -31.909 12.234 1.00 19.46 302 PRO A O 1
ATOM 1390 N N . GLU A 1 191 ? -8.643 -32.729 10.295 1.00 19.30 303 GLU A N 1
ATOM 1391 C CA . GLU A 1 191 ? -7.586 -33.726 10.135 1.00 19.35 303 GLU A CA 1
ATOM 1392 C C . GLU A 1 191 ? -7.021 -33.745 8.724 1.00 19.62 303 GLU A C 1
ATOM 1393 O O . GLU A 1 191 ? -7.630 -33.228 7.787 1.00 19.42 303 GLU A O 1
ATOM 1399 N N . VAL A 1 192 ? -5.839 -34.340 8.594 1.00 20.01 304 VAL A N 1
ATOM 1400 C CA . VAL A 1 192 ? -5.313 -34.756 7.301 1.00 20.34 304 VAL A CA 1
ATOM 1401 C C . VAL A 1 192 ? -5.398 -36.278 7.255 1.00 20.58 304 VAL A C 1
ATOM 1402 O O . VAL A 1 192 ? -5.640 -36.920 8.278 1.00 20.69 304 VAL A O 1
ATOM 1406 N N . GLN A 1 193 ? -5.199 -36.855 6.075 1.00 20.85 305 GLN A N 1
ATOM 1407 C CA . GLN A 1 193 ? -5.333 -38.304 5.903 1.00 20.93 305 GLN A CA 1
ATOM 1408 C C . GLN A 1 193 ? -4.396 -39.087 6.832 1.00 20.93 305 GLN A C 1
ATOM 1409 O O . GLN A 1 193 ? -4.754 -40.160 7.322 1.00 21.24 305 GLN A O 1
ATOM 1415 N N . THR A 1 194 ? -3.209 -38.536 7.080 1.00 20.81 306 THR A N 1
ATOM 1416 C CA . THR A 1 194 ? -2.203 -39.196 7.920 1.00 20.61 306 THR A CA 1
ATOM 1417 C C . THR A 1 194 ? -2.535 -39.146 9.420 1.00 20.38 306 THR A C 1
ATOM 1418 O O . THR A 1 194 ? -2.021 -39.956 10.196 1.00 20.65 306 THR A O 1
ATOM 1422 N N . SER A 1 195 ? -3.388 -38.202 9.821 1.00 19.89 307 SER A N 1
ATOM 1423 C CA . SER A 1 195 ? -3.733 -38.014 11.238 1.00 19.38 307 SER A CA 1
ATOM 1424 C C . SER A 1 195 ? -5.145 -38.504 11.595 1.00 18.91 307 SER A C 1
ATOM 1425 O O . SER A 1 195 ? -5.470 -38.652 12.773 1.00 18.92 307 SER A O 1
ATOM 1428 N N . ALA A 1 196 ? -5.975 -38.749 10.582 1.00 18.22 308 ALA A N 1
ATOM 1429 C CA . ALA A 1 196 ? -7.376 -39.124 10.807 1.00 17.79 308 ALA A CA 1
ATOM 1430 C C . ALA A 1 196 ? -7.506 -40.553 11.336 1.00 17.35 308 ALA A C 1
ATOM 1431 O O . ALA A 1 196 ? -6.802 -41.455 10.881 1.00 17.59 308 ALA A O 1
ATOM 1433 N N . THR A 1 197 ? -8.415 -40.749 12.294 1.00 16.62 309 THR A N 1
ATOM 1434 C CA . THR A 1 197 ? -8.660 -42.069 12.882 1.00 16.05 309 THR A CA 1
ATOM 1435 C C . THR A 1 197 ? -10.154 -42.406 12.877 1.00 15.48 309 THR A C 1
ATOM 1436 O O . THR A 1 197 ? -10.637 -43.082 11.969 1.00 15.57 309 THR A O 1
ATOM 1440 N N . THR A 1 198 ? -10.877 -41.927 13.888 1.00 14.66 310 THR A N 1
ATOM 1441 C CA . THR A 1 198 ? -12.306 -42.209 14.030 1.00 14.11 310 THR A CA 1
ATOM 1442 C C . THR A 1 198 ? -13.090 -40.914 14.203 1.00 13.34 310 THR A C 1
ATOM 1443 O O . THR A 1 198 ? -12.724 -40.064 15.018 1.00 13.29 310 THR A O 1
ATOM 1447 N N . LEU A 1 199 ? -14.168 -40.766 13.436 1.00 12.18 311 LEU A N 1
ATOM 1448 C CA . LEU A 1 199 ? -15.064 -39.624 13.592 1.00 11.72 311 LEU A CA 1
ATOM 1449 C C . LEU A 1 199 ? -16.024 -39.880 14.750 1.00 11.00 311 LEU A C 1
ATOM 1450 O O . LEU A 1 199 ? -16.970 -40.663 14.629 1.00 10.84 311 LEU A O 1
ATOM 1455 N N . VAL A 1 200 ? -15.746 -39.238 15.882 1.00 10.15 312 VAL A N 1
ATOM 1456 C CA . VAL A 1 200 ? -16.613 -39.294 17.051 1.00 9.75 312 VAL A CA 1
ATOM 1457 C C . VAL A 1 200 ? -17.068 -37.882 17.383 1.00 9.23 312 VAL A C 1
ATOM 1458 O O . VAL A 1 200 ? -16.268 -36.954 17.359 1.00 9.15 312 VAL A O 1
ATOM 1462 N N . THR A 1 201 ? -18.357 -37.717 17.668 1.00 8.82 313 THR A N 1
ATOM 1463 C CA . THR A 1 201 ? -18.873 -36.424 18.109 1.00 8.45 313 THR A CA 1
ATOM 1464 C C . THR A 1 201 ? -19.128 -36.460 19.609 1.00 8.28 313 THR A C 1
ATOM 1465 O O . THR A 1 201 ? -19.490 -37.501 20.160 1.00 8.01 313 THR A O 1
ATOM 1469 N N . SER A 1 202 ? -18.914 -35.329 20.274 1.00 8.15 314 SER A N 1
ATOM 1470 C CA . SER A 1 202 ? -19.200 -35.225 21.700 1.00 8.33 314 SER A CA 1
ATOM 1471 C C . SER A 1 202 ? -20.716 -35.193 21.892 1.00 8.45 314 SER A C 1
ATOM 1472 O O . SER A 1 202 ? -21.439 -34.714 21.017 1.00 8.36 314 SER A O 1
ATOM 1475 N N . PRO A 1 203 ? -21.207 -35.715 23.029 1.00 8.68 315 PRO A N 1
ATOM 1476 C CA . PRO A 1 203 ? -22.654 -35.777 23.229 1.00 8.86 315 PRO A CA 1
ATOM 1477 C C . PRO A 1 203 ? -23.335 -34.413 23.123 1.00 9.03 315 PRO A C 1
ATOM 1478 O O . PRO A 1 203 ? -22.878 -33.439 23.727 1.00 9.33 315 PRO A O 1
ATOM 1482 N N . PHE A 1 204 ? -24.395 -34.349 22.322 1.00 9.13 316 PHE A N 1
ATOM 1483 C CA . PHE A 1 204 ? -25.229 -33.164 22.245 1.00 9.02 316 PHE A CA 1
ATOM 1484 C C . PHE A 1 204 ? -26.539 -33.449 22.946 1.00 8.99 316 PHE A C 1
ATOM 1485 O O . PHE A 1 204 ? -27.192 -34.458 22.670 1.00 8.97 316 PHE A O 1
ATOM 1493 N N . THR A 1 205 ? -26.913 -32.570 23.870 1.00 8.97 317 THR A N 1
ATOM 1494 C CA . THR A 1 205 ? -28.166 -32.707 24.583 1.00 8.98 317 THR A CA 1
ATOM 1495 C C . THR A 1 205 ? -29.117 -31.597 24.172 1.00 8.97 317 THR A C 1
ATOM 1496 O O . THR A 1 205 ? -28.765 -30.418 24.226 1.00 9.17 317 THR A O 1
ATOM 1500 N N . PHE A 1 206 ? -30.310 -31.984 23.725 1.00 8.69 318 PHE A N 1
ATOM 1501 C CA . PHE A 1 206 ? -31.359 -31.027 23.402 1.00 8.76 318 PHE A CA 1
ATOM 1502 C C . PHE A 1 206 ? -32.666 -31.447 24.053 1.00 8.73 318 PHE A C 1
ATOM 1503 O O . PHE A 1 206 ? -32.780 -32.548 24.595 1.00 8.24 318 PHE A O 1
ATOM 1511 N N . TYR A 1 207 ? -33.637 -30.543 24.022 1.00 9.10 319 TYR A N 1
ATOM 1512 C CA . TYR A 1 207 ? -34.899 -30.741 24.711 1.00 9.20 319 TYR A CA 1
ATOM 1513 C C . TYR A 1 207 ? -36.051 -30.423 23.789 1.00 8.85 319 TYR A C 1
ATOM 1514 O O . TYR A 1 207 ? -35.953 -29.535 22.940 1.00 8.77 319 TYR A O 1
ATOM 1523 N N . TYR A 1 208 ? -37.145 -31.154 23.949 1.00 8.49 320 TYR A N 1
ATOM 1524 C CA . TYR A 1 208 ? -38.365 -30.841 23.227 1.00 8.39 320 TYR A CA 1
ATOM 1525 C C . TYR A 1 208 ? -39.596 -31.210 24.029 1.00 8.25 320 TYR A C 1
ATOM 1526 O O . TYR A 1 208 ? -39.539 -32.051 24.930 1.00 8.01 320 TYR A O 1
ATOM 1535 N N . ILE A 1 209 ? -40.700 -30.539 23.716 1.00 8.43 321 ILE A N 1
ATOM 1536 C CA . ILE A 1 209 ? -41.984 -30.818 24.334 1.00 8.81 321 ILE A CA 1
ATOM 1537 C C . ILE A 1 209 ? -42.488 -32.147 23.795 1.00 9.07 321 ILE A C 1
ATOM 1538 O O . ILE A 1 209 ? -42.557 -32.345 22.581 1.00 8.83 321 ILE A O 1
ATOM 1543 N N . ARG A 1 210 ? -42.826 -33.061 24.696 1.00 9.60 322 ARG A N 1
ATOM 1544 C CA . ARG A 1 210 ? -43.140 -34.428 24.299 1.00 10.29 322 ARG A CA 1
ATOM 1545 C C . ARG A 1 210 ? -44.629 -34.649 24.050 1.00 10.75 322 ARG A C 1
ATOM 1546 O O . ARG A 1 210 ? -45.490 -34.009 24.667 1.00 10.38 322 ARG A O 1
ATOM 1554 N N . GLU A 1 211 ? -44.911 -35.549 23.115 1.00 11.54 323 GLU A N 1
ATOM 1555 C CA . GLU A 1 211 ? -46.254 -36.043 22.878 1.00 12.19 323 GLU A CA 1
ATOM 1556 C C . GLU A 1 211 ? -46.706 -36.818 24.113 1.00 12.67 323 GLU A C 1
ATOM 1557 O O . GLU A 1 211 ? -45.882 -37.360 24.845 1.00 12.26 323 GLU A O 1
ATOM 1563 N N . ASP A 1 212 ? -48.010 -36.847 24.359 1.00 13.45 324 ASP A N 1
ATOM 1564 C CA . ASP A 1 212 ? -48.560 -37.655 25.443 1.00 14.29 324 ASP A CA 1
ATOM 1565 C C . ASP A 1 212 ? -48.865 -39.063 24.938 1.00 15.08 324 ASP A C 1
ATOM 1566 O O . ASP A 1 212 ? -49.072 -39.270 23.743 1.00 15.29 324 ASP A O 1
ATOM 1571 N N . ASP A 1 213 ? -48.890 -40.024 25.857 1.00 16.04 325 ASP A N 1
ATOM 1572 C CA . ASP A 1 213 ? -49.018 -41.447 25.504 1.00 16.57 325 ASP A CA 1
ATOM 1573 C C . ASP A 1 213 ? -50.329 -41.786 24.796 1.00 17.20 325 ASP A C 1
ATOM 1574 O O . ASP A 1 213 ? -51.263 -40.992 24.747 1.00 17.62 325 ASP A O 1
#

Secondary structure (DSSP, 8-state):
-GGGEEE--SS-SS--B---TTSSS--EEEEEEEEEETTEEEEEEEEEE-SHHHHGGGG-SEEEEEEEEEE-TTS-B-TTTSSB-S--B-EETTEE--S---SGGGGSBPTTTS-BS-GGGGGGGEEEEEEEEE-TTS-EEEEEEEEEESB--SSTT--EEEEEEEEEE-SS-S--TTT----B---EEEEEEBPP-

InterPro domains:
  IPR000931 Adenovirus fibre protein [PR00307] (8-18)
  IPR000931 Adenovirus fibre protein [PR00307] (24-36)
  IPR000931 Adenovirus fibre protein [PR00307] (58-72)
  IPR000931 Adenovirus fibre protein [PR00307] (108-118)
  IPR000931 Adenovirus fibre protein [PR00307] (133-144)
  IPR000931 Adenovirus fibre protein [PR00307] (155-169)
  IPR000931 Adenovirus fibre protein [PR00307] (231-243)
  IPR000939 Adenoviral fibre protein, repeat/shaft region [PF00608] (33-73)
  IPR000939 Adenoviral fibre protein, repeat/shaft region [PF00608] (82-124)
  IPR000978 Adenoviral fibre protein, knob [PF00541] (130-324)
  IPR008982 Adenovirus pIV-like, attachment domain [G3DSA:2.60.90.10] (123-325)
  IPR008982 Adenovirus pIV-like, attachment domain [SSF49835] (130-324)
  IPR009013 Attachment protein shaft domain superfamily [SSF51225] (46-130)